Protein AF-A0A7X7H7V4-F1 (afdb_monomer)

Radius of gyration: 14.95 Å; Cα contacts (8 Å, |Δi|>4): 555; chains: 1; bounding box: 41×31×41 Å

Mean predicted aligned error: 2.79 Å

Structure (mmCIF, N/CA/C/O backbone):
data_AF-A0A7X7H7V4-F1
#
_entry.id   AF-A0A7X7H7V4-F1
#
loop_
_atom_site.group_PDB
_atom_site.id
_atom_site.type_symbol
_atom_site.label_atom_id
_atom_site.label_alt_id
_atom_site.label_comp_id
_atom_site.label_asym_id
_atom_site.label_entity_id
_atom_site.label_seq_id
_atom_site.pdbx_PDB_ins_code
_atom_site.Cartn_x
_atom_site.Cartn_y
_atom_site.Cartn_z
_atom_site.occupancy
_atom_site.B_iso_or_equiv
_atom_site.auth_seq_id
_atom_site.auth_comp_id
_atom_site.auth_asym_id
_atom_site.auth_atom_id
_atom_site.pdbx_PDB_model_num
ATOM 1 N N . VAL A 1 1 ? 7.172 -14.378 -7.254 1.00 84.50 1 VAL A N 1
ATOM 2 C CA . VAL A 1 1 ? 6.294 -14.872 -8.349 1.00 84.50 1 VAL A CA 1
ATOM 3 C C . VAL A 1 1 ? 6.638 -14.133 -9.628 1.00 84.50 1 VAL A C 1
ATOM 5 O O . VAL A 1 1 ? 6.872 -12.934 -9.559 1.00 84.50 1 VAL A O 1
ATOM 8 N N . THR A 1 2 ? 6.675 -14.824 -10.768 1.00 90.50 2 THR A N 1
ATOM 9 C CA . THR A 1 2 ? 6.962 -14.207 -12.071 1.00 90.50 2 THR A CA 1
ATOM 10 C C . THR A 1 2 ? 5.988 -14.740 -13.110 1.00 90.50 2 THR A C 1
ATOM 12 O O . THR A 1 2 ? 5.796 -15.951 -13.188 1.00 90.50 2 THR A O 1
ATOM 15 N N . GLY A 1 3 ? 5.394 -13.856 -13.911 1.00 83.69 3 GLY A N 1
ATOM 16 C CA . GLY A 1 3 ? 4.487 -14.243 -14.995 1.00 83.69 3 GLY A CA 1
ATOM 17 C C . GLY A 1 3 ? 3.265 -13.338 -15.115 1.00 83.69 3 GLY A C 1
ATOM 18 O O . GLY A 1 3 ? 3.139 -12.345 -14.397 1.00 83.69 3 GLY A O 1
ATOM 19 N N . SER A 1 4 ? 2.370 -13.689 -16.036 1.00 94.06 4 SER A N 1
ATOM 20 C CA . SER A 1 4 ? 1.103 -12.989 -16.238 1.00 94.06 4 SER A CA 1
ATOM 21 C C . SER A 1 4 ? 0.038 -13.421 -15.228 1.00 94.06 4 SER A C 1
ATOM 23 O O . SER A 1 4 ? 0.148 -14.464 -14.587 1.00 94.06 4 SER A O 1
ATOM 25 N N . ASP A 1 5 ? -0.999 -12.595 -15.118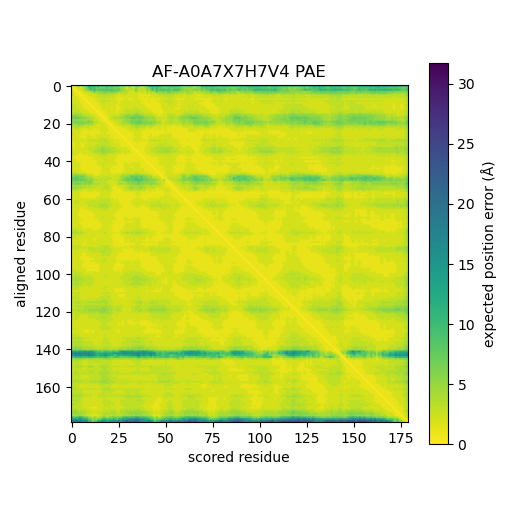 1.00 94.88 5 ASP A N 1
ATOM 26 C CA . ASP A 1 5 ? -2.302 -12.913 -14.523 1.00 94.88 5 ASP A CA 1
ATOM 27 C C . ASP A 1 5 ? -2.247 -13.204 -13.016 1.00 94.88 5 ASP A C 1
ATOM 29 O O . ASP A 1 5 ? -3.102 -13.882 -12.449 1.00 94.88 5 ASP A O 1
ATOM 33 N N . ASN A 1 6 ? -1.241 -12.634 -12.351 1.00 97.81 6 ASN A N 1
ATOM 34 C CA . ASN A 1 6 ? -1.075 -12.713 -10.908 1.00 97.81 6 ASN A CA 1
ATOM 35 C C . ASN A 1 6 ? -1.900 -11.627 -10.218 1.00 97.81 6 ASN A C 1
ATOM 37 O O . ASN A 1 6 ? -1.754 -10.436 -10.505 1.00 97.81 6 ASN A O 1
ATOM 41 N N . SER A 1 7 ? -2.744 -12.032 -9.275 1.00 98.06 7 SER A N 1
ATOM 42 C CA . SER A 1 7 ? -3.629 -11.103 -8.587 1.00 98.06 7 SER A CA 1
ATOM 43 C C . SER A 1 7 ? -3.958 -11.546 -7.164 1.00 98.06 7 SER A C 1
ATOM 45 O O . SER A 1 7 ? -4.166 -12.728 -6.899 1.00 98.06 7 SER A O 1
ATOM 47 N N . VAL A 1 8 ? -4.029 -10.568 -6.260 1.00 98.44 8 VAL A N 1
ATOM 48 C CA . VAL A 1 8 ? -4.616 -10.690 -4.922 1.00 98.44 8 VAL A CA 1
ATOM 49 C C . VAL A 1 8 ? -5.771 -9.701 -4.867 1.00 98.44 8 VAL A C 1
ATOM 51 O O . VAL A 1 8 ? -5.583 -8.522 -4.556 1.00 98.44 8 VAL A O 1
ATOM 54 N N . SER A 1 9 ? -6.964 -10.151 -5.245 1.00 98.31 9 SER A N 1
ATOM 55 C CA . SER A 1 9 ? -8.097 -9.251 -5.444 1.00 98.31 9 SER A CA 1
ATOM 56 C C . SER A 1 9 ? -9.399 -9.752 -4.855 1.00 98.31 9 SER A C 1
ATOM 58 O O . SER A 1 9 ? -9.642 -10.954 -4.800 1.00 98.31 9 SER A O 1
ATOM 60 N N . TYR A 1 10 ? -10.248 -8.795 -4.474 1.00 97.81 10 TYR A N 1
ATOM 61 C CA . TYR A 1 10 ? -11.596 -9.028 -3.950 1.00 97.81 10 TYR A CA 1
ATOM 62 C C . TYR A 1 10 ? -11.632 -9.878 -2.672 1.00 97.81 10 TYR A C 1
ATOM 64 O O . TYR A 1 10 ? -12.632 -10.537 -2.393 1.00 97.81 10 TYR A O 1
ATOM 72 N N . ASN A 1 11 ? -10.559 -9.846 -1.879 1.00 98.06 11 ASN A N 1
ATOM 73 C CA . ASN A 1 11 ? -10.502 -10.541 -0.600 1.00 98.06 11 ASN A CA 1
ATOM 74 C C . ASN A 1 11 ? -11.023 -9.659 0.533 1.00 98.06 11 ASN A C 1
ATOM 76 O O . ASN A 1 11 ? -10.984 -8.426 0.471 1.00 98.06 11 ASN A O 1
ATOM 80 N N . VAL A 1 12 ? -11.445 -10.319 1.605 1.00 97.94 12 VAL A N 1
ATOM 81 C CA . VAL A 1 12 ? -11.709 -9.690 2.894 1.00 97.94 12 VAL A CA 1
ATOM 82 C C . VAL A 1 12 ? -10.767 -10.298 3.922 1.00 97.94 12 VAL A C 1
ATOM 84 O O . VAL A 1 12 ? -10.689 -11.520 4.034 1.00 97.94 12 VAL A O 1
ATOM 87 N N . VAL A 1 13 ? -10.068 -9.449 4.670 1.00 97.25 13 VAL A N 1
ATOM 88 C CA . VAL A 1 13 ? -9.184 -9.858 5.762 1.00 97.25 13 VAL A CA 1
ATOM 89 C C . VAL A 1 13 ? -9.549 -9.077 7.015 1.00 97.25 13 VAL A C 1
ATOM 91 O O . VAL A 1 13 ? -9.605 -7.848 6.988 1.00 97.25 13 VAL A O 1
ATOM 94 N N . GLU A 1 14 ? -9.773 -9.798 8.110 1.00 96.69 14 GLU A N 1
ATOM 95 C CA . GLU A 1 14 ? -10.049 -9.231 9.427 1.00 96.69 14 GLU A CA 1
ATOM 96 C C . GLU A 1 14 ? -9.049 -9.799 10.436 1.00 96.69 14 GLU A C 1
ATOM 98 O O . GLU A 1 14 ? -9.106 -10.974 10.793 1.00 96.69 14 GLU A O 1
ATOM 103 N N . ASN A 1 15 ? -8.108 -8.960 10.867 1.00 95.75 15 ASN A N 1
ATOM 104 C CA . ASN A 1 15 ? -7.161 -9.274 11.927 1.00 95.75 15 ASN A CA 1
ATOM 105 C C . ASN A 1 15 ? -7.696 -8.727 13.253 1.00 95.75 15 ASN A C 1
ATOM 107 O O . ASN A 1 15 ? -7.942 -7.527 13.403 1.00 95.75 15 ASN A O 1
ATOM 111 N N . VAL A 1 16 ? -7.847 -9.608 14.236 1.00 93.00 16 VAL A N 1
ATOM 112 C CA . VAL A 1 16 ? -8.274 -9.259 15.591 1.00 93.00 16 VAL A CA 1
ATOM 113 C C . VAL A 1 16 ? -7.046 -8.925 16.437 1.00 93.00 16 VAL A C 1
ATOM 115 O O . VAL A 1 16 ? -6.127 -9.739 16.573 1.00 93.00 16 VAL A O 1
ATOM 118 N N . PHE A 1 17 ? -7.016 -7.717 17.004 1.00 88.25 17 PHE A N 1
ATOM 119 C CA . PHE A 1 17 ? -5.913 -7.256 17.851 1.00 88.25 17 PHE A CA 1
ATOM 120 C C . PHE A 1 17 ? -5.733 -8.165 19.074 1.00 88.25 17 PHE A C 1
ATOM 122 O O . PHE A 1 17 ? -6.695 -8.476 19.769 1.00 88.25 17 PHE A O 1
ATOM 129 N N . GLY A 1 18 ? -4.491 -8.566 19.353 1.00 88.25 18 GLY A N 1
ATOM 130 C CA . GLY A 1 18 ? -4.158 -9.490 20.445 1.00 88.25 18 GLY A CA 1
ATOM 131 C C . GLY A 1 18 ? -4.313 -10.973 20.090 1.00 88.25 18 GLY A C 1
ATOM 132 O O . GLY A 1 18 ? -3.729 -11.811 20.771 1.00 88.25 18 GLY A O 1
ATOM 133 N N . GLU A 1 19 ? -5.019 -11.294 19.004 1.00 93.12 19 GLU A N 1
ATOM 134 C CA . GLU A 1 19 ? -5.165 -12.663 18.484 1.00 93.12 19 GLU A CA 1
ATOM 135 C C . GLU A 1 19 ? -4.373 -12.881 17.188 1.00 93.12 19 GLU A C 1
ATOM 137 O O . GLU A 1 19 ? -3.929 -13.988 16.894 1.00 93.12 19 GLU A O 1
ATOM 142 N N . SER A 1 20 ? -4.152 -11.810 16.426 1.00 91.38 20 SER A N 1
ATOM 143 C CA . SER A 1 20 ? -3.385 -11.800 15.184 1.00 91.38 20 SER A CA 1
ATOM 144 C C . SER A 1 20 ? -2.531 -10.537 15.110 1.00 91.38 20 SER A C 1
ATOM 146 O O . SER A 1 20 ? -2.966 -9.454 15.498 1.00 91.38 20 SER A O 1
ATOM 148 N N . SER A 1 21 ? -1.292 -10.696 14.648 1.00 89.19 21 SER A N 1
ATOM 149 C CA . SER A 1 21 ? -0.322 -9.608 14.503 1.00 89.19 21 SER A CA 1
ATOM 150 C C . SER A 1 21 ? 0.547 -9.870 13.274 1.00 89.19 21 SER A C 1
ATOM 152 O O . SER A 1 21 ? 1.702 -10.282 13.429 1.00 89.19 21 SER A O 1
ATOM 154 N N . PRO A 1 22 ? -0.001 -9.710 12.055 1.00 94.25 22 PRO A N 1
ATOM 155 C CA . PRO A 1 22 ? 0.803 -9.837 10.849 1.00 94.25 22 PRO A CA 1
ATOM 156 C C . PRO A 1 22 ? 1.919 -8.787 10.842 1.00 94.25 22 PRO A C 1
ATOM 158 O O . PRO A 1 22 ? 1.777 -7.715 11.438 1.00 94.25 22 PRO A O 1
ATOM 161 N N . GLU A 1 23 ? 3.018 -9.108 10.156 1.00 96.06 23 GLU A N 1
ATOM 162 C CA . GLU A 1 23 ? 3.988 -8.089 9.756 1.00 96.06 23 GLU A CA 1
ATOM 163 C C . GLU A 1 23 ? 3.305 -7.194 8.720 1.00 96.06 23 GLU A C 1
ATOM 165 O O . GLU A 1 23 ? 2.819 -6.123 9.057 1.00 96.06 23 GLU A O 1
ATOM 170 N N . ASP A 1 24 ? 3.100 -7.708 7.511 1.00 97.88 24 ASP A N 1
ATOM 171 C CA . ASP A 1 24 ? 2.247 -7.079 6.509 1.00 97.88 24 ASP A CA 1
ATOM 172 C C . ASP A 1 24 ? 1.035 -7.962 6.221 1.00 97.88 24 ASP A C 1
ATOM 174 O O . ASP A 1 24 ? 1.154 -9.189 6.175 1.00 97.88 24 ASP A O 1
ATOM 178 N N . ILE A 1 25 ? -0.134 -7.362 5.991 1.00 98.19 25 ILE A N 1
ATOM 179 C CA . ILE A 1 25 ? -1.339 -8.130 5.635 1.00 98.19 25 ILE A CA 1
ATOM 180 C C . ILE A 1 25 ? -1.194 -8.724 4.225 1.00 98.19 25 ILE A C 1
ATOM 182 O O . ILE A 1 25 ? -1.520 -9.888 3.998 1.00 98.19 25 ILE A O 1
ATOM 186 N N . ILE A 1 26 ? -0.691 -7.931 3.275 1.00 98.62 26 ILE A N 1
ATOM 187 C CA . ILE A 1 26 ? -0.329 -8.368 1.923 1.00 98.62 26 ILE A CA 1
ATOM 188 C C . ILE A 1 26 ? 1.070 -7.841 1.612 1.00 98.62 26 ILE A C 1
ATOM 190 O O . ILE A 1 26 ? 1.279 -6.633 1.543 1.00 98.62 26 ILE A O 1
ATOM 194 N N . ASN A 1 27 ? 2.011 -8.742 1.347 1.00 98.31 27 ASN A N 1
ATOM 195 C CA . ASN A 1 27 ? 3.371 -8.395 0.946 1.00 98.31 27 ASN A CA 1
ATOM 196 C C . ASN A 1 27 ? 3.703 -9.042 -0.401 1.00 98.31 27 ASN A C 1
ATOM 198 O O . ASN A 1 27 ? 3.493 -10.241 -0.606 1.00 98.31 27 ASN A O 1
ATOM 202 N N . ILE A 1 28 ? 4.210 -8.233 -1.329 1.00 98.50 28 ILE A N 1
ATOM 203 C CA . ILE A 1 28 ? 4.612 -8.664 -2.664 1.00 98.50 28 ILE A CA 1
ATOM 204 C C . ILE A 1 28 ? 6.139 -8.719 -2.741 1.00 98.50 28 ILE A C 1
ATOM 206 O O . ILE A 1 28 ? 6.796 -7.883 -3.365 1.00 98.50 28 ILE A O 1
ATOM 210 N N . TYR A 1 29 ? 6.683 -9.752 -2.103 1.00 97.75 29 TYR A N 1
ATOM 211 C CA . TYR A 1 29 ? 8.113 -10.023 -2.013 1.00 97.75 29 TYR A CA 1
ATOM 212 C C . TYR A 1 29 ? 8.692 -10.497 -3.351 1.00 97.75 29 TYR A C 1
ATOM 214 O O . TYR A 1 29 ? 8.199 -11.472 -3.934 1.00 97.75 29 TYR A O 1
ATOM 222 N N . GLN A 1 30 ? 9.735 -9.817 -3.841 1.00 96.94 30 GLN A N 1
ATOM 223 C CA . GLN A 1 30 ? 10.552 -10.200 -5.007 1.00 96.94 30 GLN A CA 1
ATOM 224 C C . GLN A 1 30 ? 9.753 -10.776 -6.184 1.00 96.94 30 GLN A C 1
ATOM 226 O O . GLN A 1 30 ? 10.042 -11.853 -6.719 1.00 96.94 30 GLN A O 1
ATOM 231 N N . SER A 1 31 ? 8.672 -10.088 -6.549 1.00 98.31 31 SER A N 1
ATOM 232 C CA . SER A 1 31 ? 7.739 -10.567 -7.565 1.00 98.31 31 SER A CA 1
ATOM 233 C C . SER A 1 31 ? 7.650 -9.616 -8.752 1.00 98.31 31 SER A C 1
ATOM 235 O O . SER A 1 31 ? 7.720 -8.394 -8.612 1.00 98.31 31 SER A O 1
ATOM 237 N N . HIS A 1 32 ? 7.510 -10.197 -9.940 1.00 98.19 32 HIS A N 1
ATOM 238 C CA . HIS A 1 32 ? 7.670 -9.511 -11.213 1.00 98.19 32 HIS A CA 1
ATOM 239 C C . HIS A 1 32 ? 6.484 -9.801 -12.130 1.00 98.19 32 HIS A C 1
ATOM 241 O O . HIS A 1 32 ? 6.345 -10.903 -12.670 1.00 98.19 32 HIS A O 1
ATOM 247 N N . GLY A 1 33 ? 5.636 -8.791 -12.309 1.00 98.12 33 GLY A N 1
ATOM 248 C CA . GLY A 1 33 ? 4.685 -8.754 -13.410 1.00 98.12 33 GLY A CA 1
ATOM 249 C C . GLY A 1 33 ? 5.372 -8.330 -14.707 1.00 98.12 33 GLY A C 1
ATOM 250 O O . GLY A 1 33 ? 6.588 -8.126 -14.773 1.00 98.12 33 GLY A O 1
ATOM 251 N N . ILE A 1 34 ? 4.570 -8.132 -15.744 1.00 96.88 34 ILE A N 1
ATOM 252 C CA . ILE A 1 34 ? 5.014 -7.543 -17.011 1.00 96.88 34 ILE A CA 1
ATOM 253 C C . ILE A 1 34 ? 4.123 -6.359 -17.372 1.00 96.88 34 ILE A C 1
ATOM 255 O O . ILE A 1 34 ? 2.998 -6.255 -16.898 1.00 96.88 34 ILE A O 1
ATOM 259 N N . LYS A 1 35 ? 4.582 -5.473 -18.261 1.00 96.44 35 LYS A N 1
ATOM 260 C CA . LYS A 1 35 ? 3.821 -4.273 -18.652 1.00 96.44 35 LYS A CA 1
ATOM 261 C C . LYS A 1 35 ? 2.387 -4.580 -19.106 1.00 96.44 35 LYS A C 1
ATOM 263 O O . LYS A 1 35 ? 1.479 -3.810 -18.817 1.00 96.44 35 LYS A O 1
ATOM 268 N N . GLN A 1 36 ? 2.196 -5.680 -19.832 1.00 97.44 36 GLN A N 1
ATOM 269 C CA . GLN A 1 36 ? 0.894 -6.109 -20.349 1.00 97.44 36 GLN A CA 1
ATOM 270 C C . GLN A 1 36 ? 0.041 -6.849 -19.307 1.00 97.44 36 GLN A C 1
ATOM 272 O O . GLN A 1 36 ? -1.151 -7.023 -19.526 1.00 97.44 36 GLN A O 1
ATOM 277 N N . SER A 1 37 ? 0.642 -7.299 -18.205 1.00 97.88 37 SER A N 1
ATOM 278 C CA . SER A 1 37 ? -0.005 -8.086 -17.154 1.00 97.88 37 SER A CA 1
ATOM 279 C C . SER A 1 37 ? 0.742 -7.857 -15.826 1.00 97.88 37 SER A C 1
ATOM 281 O O . SER A 1 37 ? 1.583 -8.673 -15.429 1.00 97.88 37 SER A O 1
ATOM 283 N N . PRO A 1 38 ? 0.557 -6.678 -15.197 1.00 98.31 38 PRO A N 1
ATOM 284 C CA . PRO A 1 38 ? 1.152 -6.380 -13.899 1.00 98.31 38 PRO A CA 1
ATOM 285 C C . PR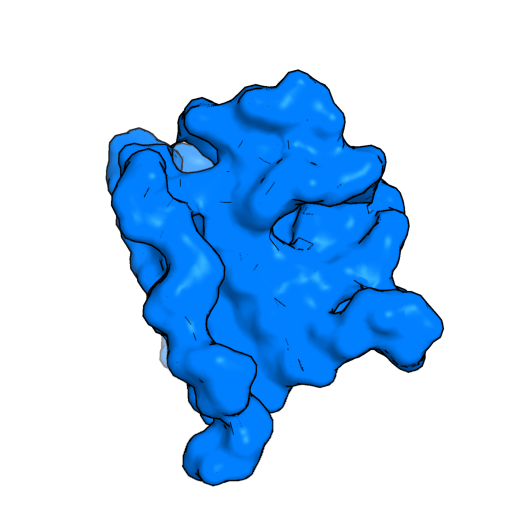O A 1 38 ? 0.549 -7.280 -12.813 1.00 98.31 38 PRO A C 1
ATOM 287 O O . PRO A 1 38 ? -0.554 -7.797 -12.973 1.00 98.31 38 PRO A O 1
ATOM 290 N N . ILE A 1 39 ? 1.243 -7.433 -11.684 1.00 98.81 39 ILE A N 1
ATOM 291 C CA . ILE A 1 39 ? 0.659 -8.062 -10.493 1.00 98.81 39 ILE A CA 1
ATOM 292 C C . ILE A 1 39 ? -0.353 -7.083 -9.896 1.00 98.81 39 ILE A C 1
ATOM 294 O O . ILE A 1 39 ? 0.009 -5.949 -9.575 1.00 98.81 39 ILE A O 1
ATOM 298 N N . VAL A 1 40 ? -1.609 -7.507 -9.748 1.00 98.62 40 VAL A N 1
ATOM 299 C CA . VAL A 1 40 ? -2.704 -6.621 -9.322 1.00 98.62 40 VAL A CA 1
ATOM 300 C C . VAL A 1 40 ? -3.204 -6.969 -7.924 1.00 98.62 40 VAL A C 1
ATOM 302 O O . VAL A 1 40 ? -3.685 -8.072 -7.675 1.00 98.62 40 VAL A O 1
ATOM 305 N N . ILE A 1 41 ? -3.149 -5.992 -7.024 1.00 98.81 41 ILE A N 1
ATOM 306 C CA . ILE A 1 41 ? -3.676 -6.056 -5.665 1.00 98.81 41 ILE A CA 1
ATOM 307 C C . ILE A 1 41 ? -4.873 -5.116 -5.631 1.00 98.81 41 ILE A C 1
ATOM 309 O O . ILE A 1 41 ? -4.712 -3.898 -5.532 1.00 98.81 41 ILE A O 1
ATOM 313 N N . LYS A 1 42 ? -6.081 -5.658 -5.793 1.00 98.81 42 LYS A N 1
ATOM 314 C CA . LYS A 1 42 ? -7.252 -4.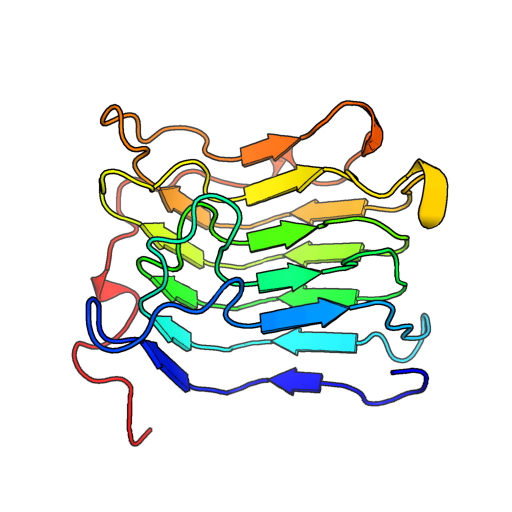821 -6.093 1.00 98.81 42 LYS A CA 1
ATOM 315 C C . LYS A 1 42 ? -8.491 -5.121 -5.276 1.00 98.81 42 LYS A C 1
ATOM 317 O O . LYS A 1 42 ? -8.891 -6.275 -5.160 1.00 98.81 42 LYS A O 1
ATOM 322 N N . SER A 1 43 ? -9.167 -4.057 -4.843 1.00 98.69 43 SER A N 1
ATOM 323 C CA . SER A 1 43 ? -10.503 -4.134 -4.241 1.00 98.69 43 SER A CA 1
ATOM 324 C C . SER A 1 43 ? -10.580 -5.080 -3.043 1.00 98.69 43 SER A C 1
ATOM 326 O O . SER A 1 43 ? -11.610 -5.712 -2.811 1.00 98.69 43 SER A O 1
ATOM 328 N N . ASN A 1 44 ? -9.493 -5.171 -2.277 1.00 98.81 44 ASN A N 1
ATOM 329 C CA . ASN A 1 44 ? -9.483 -5.889 -1.013 1.00 98.81 44 ASN A CA 1
ATOM 330 C C . ASN A 1 44 ? -10.015 -4.991 0.109 1.00 98.81 44 ASN A C 1
ATOM 332 O O . ASN A 1 44 ? -9.811 -3.772 0.101 1.00 98.81 44 ASN A O 1
ATOM 336 N N . TRP A 1 45 ? -10.675 -5.609 1.083 1.00 98.75 45 TRP A N 1
ATOM 337 C CA . TRP A 1 45 ? -11.053 -4.989 2.348 1.00 98.75 45 TRP A CA 1
ATOM 338 C C . TRP A 1 45 ? -10.174 -5.557 3.447 1.00 98.75 45 TRP A C 1
ATOM 340 O O . TRP A 1 45 ? -10.267 -6.744 3.753 1.00 98.75 45 TRP A O 1
ATOM 350 N N . LEU A 1 46 ? -9.318 -4.719 4.023 1.00 98.56 46 LEU A N 1
ATOM 351 C CA . LEU A 1 46 ? -8.400 -5.122 5.081 1.00 98.56 46 LEU A CA 1
ATOM 352 C C . LEU A 1 46 ? -8.751 -4.352 6.350 1.00 98.56 46 LEU A C 1
ATOM 354 O O . LEU A 1 46 ? -8.756 -3.118 6.349 1.00 98.56 46 LEU A O 1
ATOM 358 N N . ARG A 1 47 ? -9.038 -5.073 7.430 1.00 98.06 47 ARG A N 1
ATOM 359 C CA . ARG A 1 47 ? -9.265 -4.489 8.747 1.00 98.06 47 ARG A CA 1
ATOM 360 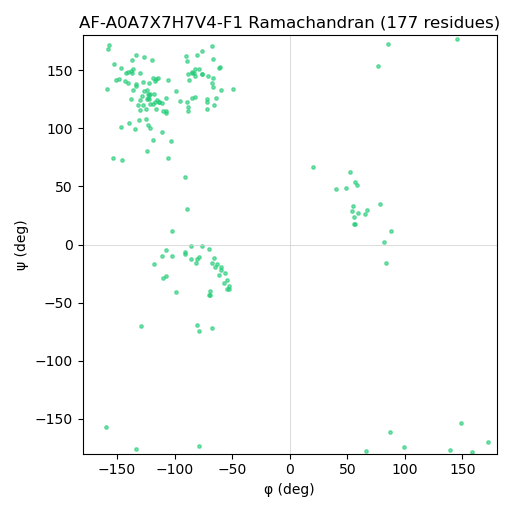C C . ARG A 1 47 ? -8.331 -5.099 9.771 1.00 98.06 47 ARG A C 1
ATOM 362 O O . ARG A 1 47 ? -8.252 -6.318 9.887 1.00 98.06 47 ARG A O 1
ATOM 369 N N . GLY A 1 48 ? -7.721 -4.230 10.565 1.00 95.56 48 GLY A N 1
ATOM 370 C CA . GLY A 1 48 ? -6.858 -4.620 11.664 1.00 95.56 48 GLY A CA 1
ATOM 371 C C . GLY A 1 48 ? -5.482 -5.085 11.195 1.00 95.56 48 GLY A C 1
ATOM 372 O O . GLY A 1 48 ? -5.298 -5.586 10.085 1.00 95.56 48 GLY A O 1
ATOM 373 N N . GLY A 1 49 ? -4.513 -4.936 12.086 1.00 93.00 49 GLY A N 1
ATOM 374 C CA . GLY A 1 49 ? -3.114 -5.285 11.897 1.00 93.00 49 GLY A CA 1
ATOM 375 C C . GLY A 1 49 ? -2.293 -4.785 13.083 1.00 93.00 49 GLY A C 1
ATOM 376 O O . GLY A 1 49 ? -2.844 -4.337 14.095 1.00 93.00 49 GLY A O 1
ATOM 377 N N . GLY A 1 50 ? -0.968 -4.847 12.960 1.00 90.12 50 GLY A N 1
ATOM 378 C CA . GLY A 1 50 ? -0.062 -4.498 14.053 1.00 90.12 50 GLY A CA 1
ATOM 379 C C . GLY A 1 50 ? -0.150 -5.459 15.259 1.00 90.12 50 GLY A C 1
ATOM 380 O O . GLY A 1 50 ? -0.896 -6.435 15.222 1.00 90.12 50 GLY A O 1
ATOM 381 N N . PRO A 1 51 ? 0.602 -5.203 16.347 1.00 92.88 51 PRO A N 1
ATOM 382 C CA . PRO A 1 51 ? 1.376 -3.993 16.626 1.00 92.88 51 PRO A CA 1
ATOM 383 C C . PRO A 1 51 ? 2.823 -4.004 16.102 1.00 92.88 51 PRO A C 1
ATOM 385 O O . PRO A 1 51 ? 3.689 -3.389 16.727 1.00 92.88 51 PRO A O 1
ATOM 388 N N . SER A 1 52 ? 3.116 -4.693 14.993 1.00 92.81 52 SER A N 1
ATOM 389 C CA . SER A 1 52 ? 4.443 -4.619 14.368 1.00 92.81 52 SER A CA 1
ATOM 390 C C . SER A 1 52 ? 4.905 -3.165 14.189 1.00 92.81 52 SER A C 1
ATOM 392 O O . SER A 1 52 ? 4.146 -2.304 13.744 1.00 92.81 52 SER A O 1
ATOM 394 N N . LEU A 1 53 ? 6.162 -2.900 14.557 1.00 89.94 53 LEU A N 1
ATOM 395 C CA . LEU A 1 53 ? 6.791 -1.581 14.442 1.00 89.94 53 LEU A CA 1
ATOM 396 C C . LEU A 1 53 ? 7.292 -1.285 13.027 1.00 89.94 53 LEU A C 1
ATOM 398 O O . LEU A 1 53 ? 7.642 -0.143 12.744 1.00 89.94 53 LEU A O 1
ATOM 402 N N . SER A 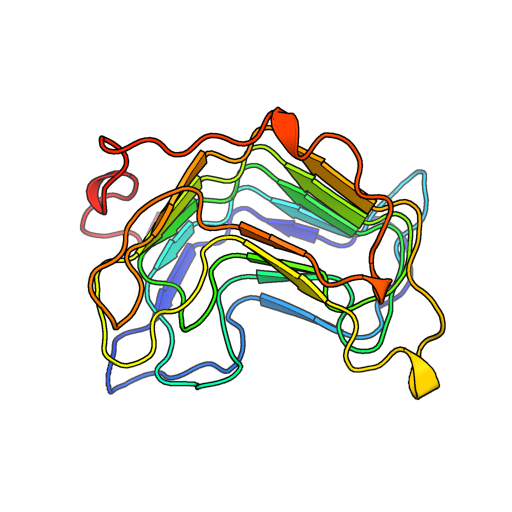1 54 ? 7.342 -2.296 12.165 1.00 92.62 54 SER A N 1
ATOM 403 C CA . SER A 1 54 ? 7.779 -2.195 10.771 1.00 92.62 54 SER A CA 1
ATOM 404 C C . SER A 1 54 ? 6.680 -2.563 9.785 1.00 92.62 54 SER A C 1
ATOM 406 O O . SER A 1 54 ? 6.778 -2.154 8.637 1.00 92.62 54 SER A O 1
ATOM 408 N N . GLY A 1 55 ? 5.626 -3.232 10.251 1.00 95.44 55 GLY A N 1
ATOM 409 C CA . GLY A 1 55 ? 4.564 -3.807 9.442 1.00 95.44 55 GLY A CA 1
ATOM 410 C C . GLY A 1 55 ? 3.352 -2.914 9.152 1.00 95.44 55 GLY A C 1
ATOM 411 O O . GLY A 1 55 ? 3.105 -1.907 9.831 1.00 95.44 55 GLY A O 1
ATOM 412 N N . GLY A 1 56 ? 2.572 -3.286 8.139 1.00 97.00 56 GLY A N 1
ATOM 413 C CA . GLY A 1 56 ? 1.421 -2.512 7.680 1.00 97.00 56 GLY A CA 1
ATOM 414 C C . GLY A 1 56 ? 0.390 -3.298 6.876 1.00 97.00 56 GLY A C 1
ATOM 415 O O . GLY A 1 56 ? 0.257 -4.514 6.982 1.00 97.00 56 GLY A O 1
ATOM 416 N N . GLY A 1 57 ? -0.393 -2.585 6.067 1.00 98.38 57 GLY A N 1
ATOM 417 C CA . GLY A 1 57 ? -1.449 -3.199 5.265 1.00 98.38 57 GLY A CA 1
ATOM 418 C C . GLY A 1 57 ? -0.930 -3.890 4.011 1.00 98.38 57 GLY A C 1
ATOM 419 O O . GLY A 1 57 ? -0.922 -5.114 3.928 1.00 98.38 57 GLY A O 1
ATOM 420 N N . ILE A 1 58 ? -0.547 -3.102 3.006 1.00 98.88 58 ILE A N 1
ATOM 421 C CA . ILE A 1 58 ? -0.083 -3.615 1.708 1.00 98.88 58 ILE A CA 1
ATOM 422 C C . ILE A 1 58 ? 1.324 -3.086 1.425 1.00 98.88 58 ILE A C 1
ATOM 424 O O . ILE A 1 58 ? 1.509 -1.869 1.375 1.00 98.88 58 ILE A O 1
ATOM 428 N N . LEU A 1 59 ? 2.280 -3.979 1.159 1.00 98.81 59 LEU A N 1
ATOM 429 C CA . LEU A 1 59 ? 3.630 -3.634 0.709 1.00 98.81 59 LEU A CA 1
ATOM 430 C C . LEU A 1 59 ? 3.897 -4.169 -0.695 1.00 98.81 59 LEU A C 1
ATOM 432 O O . LEU A 1 59 ? 3.924 -5.380 -0.921 1.00 98.81 59 LEU A O 1
ATOM 436 N N . LEU A 1 60 ? 4.122 -3.259 -1.640 1.00 98.88 60 LEU A N 1
ATOM 437 C CA . LEU A 1 60 ? 4.640 -3.605 -2.961 1.00 98.88 60 LEU A CA 1
ATOM 438 C C . LEU A 1 60 ? 6.167 -3.603 -2.956 1.00 98.88 60 LEU A C 1
ATOM 440 O O . LEU A 1 60 ? 6.784 -2.759 -2.312 1.00 98.88 60 LEU A O 1
ATOM 444 N N . GLY A 1 61 ? 6.771 -4.480 -3.752 1.00 98.19 61 GLY A N 1
ATOM 445 C CA . GLY A 1 61 ? 8.199 -4.421 -4.054 1.00 98.19 61 GLY A CA 1
ATOM 446 C C . GLY A 1 61 ? 9.129 -4.701 -2.873 1.00 98.19 61 GLY A C 1
ATOM 447 O O . GLY A 1 61 ? 10.226 -4.140 -2.831 1.00 98.19 61 GLY A O 1
ATOM 448 N N . ASP A 1 62 ? 8.706 -5.524 -1.912 1.00 97.75 62 ASP A N 1
ATOM 449 C CA . ASP A 1 62 ? 9.577 -5.909 -0.804 1.00 97.75 62 ASP A CA 1
ATOM 450 C C . ASP A 1 62 ? 10.781 -6.713 -1.322 1.00 97.75 62 ASP A C 1
ATOM 452 O O . ASP A 1 62 ? 10.642 -7.685 -2.073 1.00 97.75 62 ASP A O 1
ATOM 456 N N . LEU A 1 63 ? 11.979 -6.250 -0.963 1.00 97.31 63 LEU A N 1
ATOM 457 C CA . LEU A 1 63 ? 13.263 -6.704 -1.506 1.00 97.31 63 LEU A CA 1
ATOM 458 C C . LEU A 1 63 ? 13.345 -6.623 -3.048 1.00 97.31 63 LEU A C 1
ATOM 460 O O . LEU A 1 63 ? 14.081 -7.375 -3.695 1.00 97.31 63 LEU A O 1
ATOM 464 N N . GLY A 1 64 ? 12.609 -5.675 -3.638 1.00 97.50 64 GLY A N 1
ATOM 465 C CA . GLY A 1 64 ? 12.517 -5.430 -5.075 1.00 97.50 64 GLY A CA 1
ATOM 466 C C . GLY A 1 64 ? 11.273 -6.038 -5.728 1.00 97.50 64 GLY A C 1
ATOM 467 O O . GLY A 1 64 ? 10.374 -6.573 -5.088 1.00 97.50 64 GLY A O 1
ATOM 468 N N . GLY A 1 65 ? 11.205 -5.942 -7.052 1.00 98.00 65 GLY A N 1
ATOM 469 C CA . GLY A 1 65 ? 10.057 -6.394 -7.836 1.00 98.00 65 GLY A CA 1
ATOM 470 C C . GLY A 1 65 ? 9.824 -5.501 -9.045 1.00 98.00 65 GLY A C 1
ATOM 471 O O . GLY A 1 65 ? 10.518 -4.497 -9.235 1.00 98.00 65 GLY A O 1
ATOM 472 N N . SER A 1 66 ? 8.845 -5.852 -9.873 1.00 98.44 66 SER A N 1
ATOM 473 C CA . SER A 1 66 ? 8.440 -4.974 -10.969 1.00 98.44 66 SER A CA 1
ATOM 474 C C . SER A 1 66 ? 6.993 -5.148 -11.400 1.00 98.44 66 SER A C 1
ATOM 476 O O . SER A 1 66 ? 6.416 -6.224 -11.232 1.00 98.44 66 SER A O 1
ATOM 478 N N . TYR A 1 67 ? 6.432 -4.090 -11.994 1.00 98.75 67 TYR A N 1
ATOM 479 C CA . TYR A 1 67 ? 5.082 -4.075 -12.569 1.00 98.75 67 TYR A CA 1
ATOM 480 C C . TYR A 1 67 ? 4.030 -4.555 -11.569 1.00 98.75 67 TYR A C 1
ATOM 482 O O . TYR A 1 67 ? 3.381 -5.581 -11.776 1.00 98.75 67 TYR A O 1
ATOM 490 N N . GLN A 1 68 ? 3.881 -3.819 -10.471 1.00 98.81 68 GLN A N 1
ATOM 491 C CA . GLN A 1 68 ? 2.902 -4.118 -9.428 1.00 98.81 68 GLN A CA 1
ATOM 492 C C . GLN A 1 68 ? 1.971 -2.924 -9.237 1.00 98.81 68 GLN A C 1
ATOM 494 O O . GLN A 1 68 ? 2.405 -1.770 -9.241 1.00 98.81 68 GLN A O 1
ATOM 499 N N . ILE A 1 69 ? 0.684 -3.206 -9.068 1.00 98.88 69 ILE A N 1
ATOM 500 C CA . ILE A 1 69 ? -0.352 -2.193 -8.895 1.00 98.88 69 ILE A CA 1
ATOM 501 C C . ILE A 1 69 ? -1.181 -2.563 -7.674 1.00 98.88 69 ILE A C 1
ATOM 503 O O . ILE A 1 69 ? -1.765 -3.643 -7.640 1.00 98.88 69 ILE A O 1
ATOM 507 N N . ALA A 1 70 ? -1.286 -1.649 -6.713 1.00 98.94 70 ALA A N 1
ATOM 508 C CA . ALA A 1 70 ? -2.300 -1.713 -5.673 1.00 98.94 70 ALA A CA 1
ATOM 509 C C . ALA A 1 70 ? -3.358 -0.635 -5.917 1.00 98.94 70 ALA A C 1
ATOM 511 O O . ALA A 1 70 ? -3.064 0.566 -5.853 1.00 98.94 70 ALA A O 1
ATOM 512 N N . GLU A 1 71 ? -4.587 -1.061 -6.209 1.00 98.88 71 GLU A N 1
ATOM 513 C CA . GLU A 1 71 ? -5.671 -0.150 -6.562 1.00 98.88 71 GLU A CA 1
ATOM 514 C C . GLU A 1 71 ? -7.016 -0.460 -5.913 1.00 98.88 71 GLU A C 1
ATOM 516 O O . GLU A 1 71 ? -7.380 -1.612 -5.688 1.00 98.88 71 GLU A O 1
ATOM 521 N N . ASP A 1 72 ? -7.783 0.595 -5.644 1.00 98.88 72 ASP A N 1
ATOM 522 C CA . ASP A 1 72 ? -9.164 0.508 -5.162 1.00 98.88 72 ASP A CA 1
ATOM 523 C C . ASP A 1 72 ? -9.330 -0.325 -3.868 1.00 98.88 72 ASP A C 1
ATOM 525 O O . ASP A 1 72 ? -10.411 -0.857 -3.605 1.00 98.88 72 ASP A O 1
ATOM 529 N N . ASN A 1 73 ? -8.275 -0.477 -3.057 1.00 98.94 73 ASN A N 1
ATOM 530 C CA . ASN A 1 73 ? -8.342 -1.187 -1.779 1.00 98.94 73 ASN A CA 1
ATOM 531 C C . ASN A 1 73 ? -8.882 -0.268 -0.673 1.00 98.94 73 ASN A C 1
ATOM 533 O O . ASN A 1 73 ? -8.685 0.951 -0.703 1.00 98.94 73 ASN A O 1
ATOM 537 N N . ILE A 1 74 ? -9.535 -0.864 0.327 1.00 98.88 74 ILE A N 1
ATOM 538 C CA . ILE A 1 74 ? -9.998 -0.172 1.534 1.00 98.88 74 ILE A CA 1
ATOM 539 C C . ILE A 1 74 ? -9.306 -0.790 2.746 1.00 98.88 74 ILE A C 1
ATOM 541 O O . ILE A 1 74 ? -9.431 -1.990 2.989 1.00 98.88 74 ILE A O 1
ATOM 545 N N . LEU A 1 75 ? -8.570 0.034 3.488 1.00 98.81 75 LEU A N 1
ATOM 546 C CA . LEU A 1 75 ? -7.791 -0.371 4.652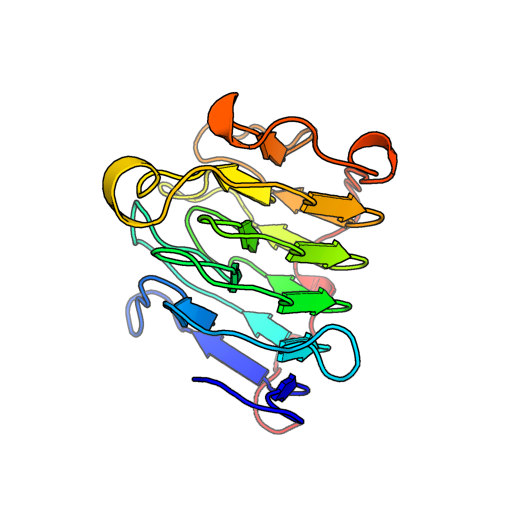 1.00 98.81 75 LEU A CA 1
ATOM 547 C C . LEU A 1 75 ? -8.257 0.404 5.889 1.00 98.81 75 LEU A C 1
ATOM 549 O O . LEU A 1 75 ? -8.327 1.634 5.850 1.00 98.81 75 LEU A O 1
ATOM 553 N N . VAL A 1 76 ? -8.546 -0.308 6.979 1.00 98.56 76 VAL A N 1
ATOM 554 C CA . VAL A 1 76 ? -8.976 0.250 8.272 1.00 98.56 76 VAL A CA 1
ATOM 555 C C . VAL A 1 76 ? -8.087 -0.297 9.385 1.00 98.56 76 VAL A C 1
ATOM 557 O O . VAL A 1 76 ? -8.049 -1.505 9.602 1.00 98.56 76 VAL A O 1
ATOM 560 N N . ASP A 1 77 ? -7.395 0.591 10.101 1.00 97.75 77 ASP A N 1
ATOM 561 C CA . ASP A 1 77 ? -6.441 0.256 11.169 1.00 97.75 77 ASP A CA 1
ATOM 562 C C . ASP A 1 77 ? -5.408 -0.833 10.757 1.00 97.75 77 ASP A C 1
ATOM 564 O O . ASP A 1 77 ? -5.226 -1.813 11.482 1.00 97.75 77 ASP A O 1
ATOM 568 N N . PRO A 1 78 ? -4.739 -0.727 9.587 1.00 97.31 78 PRO A N 1
ATOM 569 C CA . PRO A 1 78 ? -3.968 -1.839 9.022 1.00 97.31 78 PRO A CA 1
ATOM 570 C C . PRO A 1 78 ? -2.583 -2.070 9.655 1.00 97.31 78 PRO A C 1
ATOM 572 O O . PRO A 1 78 ? -1.960 -3.085 9.361 1.00 97.31 78 PRO A O 1
ATOM 575 N N . GLY A 1 79 ? -2.067 -1.165 10.496 1.00 96.56 79 GLY A N 1
ATOM 576 C CA . GLY A 1 79 ? -0.759 -1.347 11.137 1.00 96.56 79 GLY A CA 1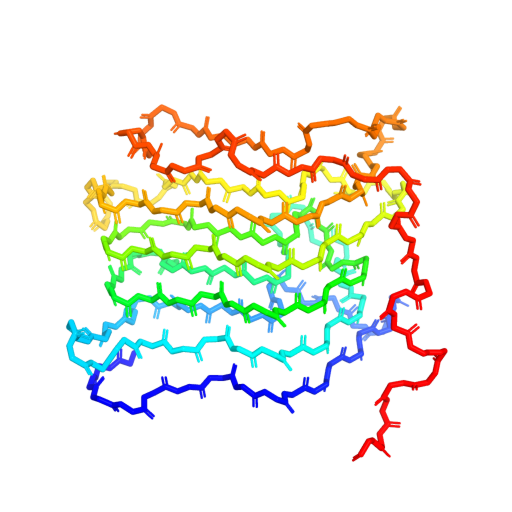
ATOM 577 C C . GLY A 1 79 ? 0.003 -0.052 11.415 1.00 96.56 79 GLY A C 1
ATOM 578 O O . GLY A 1 79 ? -0.584 1.020 11.590 1.00 96.56 79 GLY A O 1
ATOM 579 N N . GLN A 1 80 ? 1.333 -0.147 11.474 1.00 97.00 80 GLN A N 1
ATOM 580 C CA . GLN A 1 80 ? 2.206 1.012 11.668 1.00 97.00 80 GLN A CA 1
ATOM 581 C C . GLN A 1 80 ? 2.191 1.912 10.432 1.00 97.00 80 GLN A C 1
ATOM 583 O O . GLN A 1 80 ? 2.057 3.130 10.569 1.00 97.00 80 GLN A O 1
ATOM 588 N N . TYR A 1 81 ? 2.188 1.326 9.235 1.00 98.06 81 TYR A N 1
ATOM 589 C CA . TYR A 1 81 ? 1.858 2.042 8.007 1.00 98.06 81 TYR A CA 1
ATOM 590 C C . TYR A 1 81 ? 0.633 1.454 7.294 1.00 98.06 81 TYR A C 1
ATOM 592 O O . TYR A 1 81 ? 0.252 0.304 7.511 1.00 98.06 81 TYR A O 1
ATOM 600 N N . GLY A 1 82 ? -0.002 2.256 6.439 1.00 98.38 82 GLY A N 1
ATOM 601 C CA . GLY A 1 82 ? -1.182 1.833 5.689 1.00 98.38 82 GLY A CA 1
ATOM 602 C C . GLY A 1 82 ? -0.859 1.005 4.450 1.00 98.38 82 GLY A C 1
ATOM 603 O O . GLY A 1 82 ? -1.157 -0.184 4.379 1.00 98.38 82 GLY A O 1
ATOM 604 N N . ILE A 1 83 ? -0.263 1.652 3.455 1.00 98.81 83 ILE A N 1
ATOM 605 C CA . ILE A 1 83 ? 0.119 1.057 2.174 1.00 98.81 83 ILE A CA 1
ATOM 606 C C . ILE A 1 83 ? 1.474 1.606 1.732 1.00 98.81 83 ILE A C 1
ATOM 608 O O . ILE A 1 83 ? 1.801 2.753 2.03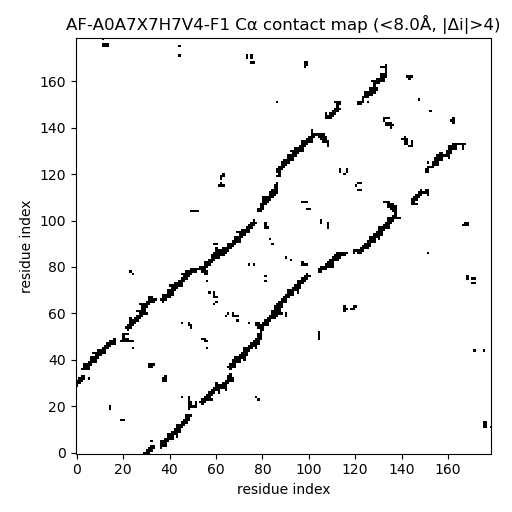3 1.00 98.81 83 ILE A O 1
ATOM 612 N N . GLY A 1 84 ? 2.284 0.825 1.026 1.00 98.50 84 GLY A N 1
ATOM 613 C CA . GLY A 1 84 ? 3.621 1.277 0.671 1.00 98.50 84 GLY A CA 1
ATOM 614 C C . GLY A 1 84 ? 4.260 0.605 -0.529 1.00 98.50 84 GLY A C 1
ATOM 615 O O . GLY A 1 84 ? 3.756 -0.373 -1.082 1.00 98.50 84 GLY A O 1
ATOM 616 N N . ILE A 1 85 ? 5.399 1.174 -0.918 1.00 98.81 85 ILE A N 1
ATOM 617 C CA . ILE A 1 85 ? 6.324 0.618 -1.905 1.00 98.81 85 ILE A CA 1
ATOM 618 C C . ILE A 1 85 ? 7.694 0.525 -1.231 1.00 98.81 85 ILE A C 1
ATOM 620 O O . ILE A 1 85 ? 8.273 1.547 -0.860 1.00 98.81 85 ILE A O 1
ATOM 624 N N . GLY A 1 86 ? 8.182 -0.706 -1.088 1.00 98.31 86 GLY A N 1
ATOM 625 C CA . GLY A 1 86 ? 9.445 -1.077 -0.454 1.00 98.31 86 GLY A CA 1
ATOM 626 C C . GLY A 1 86 ? 10.642 -1.152 -1.407 1.00 98.31 86 GLY A C 1
ATOM 627 O O . GLY A 1 86 ? 11.767 -1.343 -0.956 1.00 98.31 86 GLY A O 1
ATOM 628 N N . GLY A 1 87 ? 10.430 -1.019 -2.719 1.00 98.19 87 GLY A N 1
ATOM 629 C CA . GLY A 1 87 ? 11.496 -1.119 -3.715 1.00 98.19 87 GLY A CA 1
ATOM 630 C C . GLY A 1 87 ? 11.007 -1.467 -5.121 1.00 98.19 87 GLY A C 1
ATOM 631 O O . GLY A 1 87 ? 9.811 -1.627 -5.360 1.00 98.19 87 GLY A O 1
ATOM 632 N N . GLY A 1 88 ? 11.944 -1.603 -6.063 1.00 98.31 88 GLY A N 1
ATOM 633 C CA . GLY A 1 88 ? 11.677 -2.082 -7.423 1.00 98.31 88 GLY A CA 1
ATOM 634 C C . GLY A 1 88 ? 11.261 -1.000 -8.427 1.00 98.31 88 GLY A C 1
ATOM 635 O O . GLY A 1 88 ? 11.514 0.188 -8.236 1.00 98.31 88 GLY A O 1
ATOM 636 N N . ASN A 1 89 ? 10.652 -1.411 -9.544 1.00 98.56 89 ASN A N 1
ATOM 637 C CA . ASN A 1 89 ? 10.289 -0.496 -10.631 1.00 98.56 89 ASN A CA 1
ATOM 638 C C . ASN A 1 89 ? 8.899 -0.728 -11.230 1.00 98.56 89 ASN A C 1
ATOM 640 O O . ASN A 1 89 ? 8.332 -1.812 -11.133 1.00 98.56 89 ASN A O 1
ATOM 644 N N . ASN A 1 90 ? 8.351 0.305 -11.877 1.00 98.75 90 ASN A N 1
ATOM 645 C CA . ASN A 1 90 ? 7.007 0.271 -12.466 1.00 98.75 90 ASN A CA 1
ATOM 646 C C . ASN A 1 90 ? 5.940 -0.083 -11.418 1.00 98.75 90 ASN A C 1
ATOM 648 O O . ASN A 1 90 ? 5.167 -1.027 -11.584 1.00 98.75 90 ASN A O 1
ATOM 652 N N . MET A 1 91 ? 5.932 0.682 -10.328 1.00 98.81 91 MET A N 1
ATOM 653 C CA . MET A 1 91 ? 5.044 0.472 -9.188 1.00 98.81 91 MET A CA 1
ATOM 654 C C . MET A 1 91 ? 3.939 1.522 -9.171 1.00 98.81 91 MET A C 1
ATOM 656 O O . MET A 1 91 ? 4.175 2.693 -9.484 1.00 98.81 91 MET A O 1
ATOM 660 N N . THR A 1 92 ? 2.726 1.122 -8.800 1.00 98.94 92 THR A N 1
ATOM 661 C CA . THR A 1 92 ? 1.589 2.043 -8.716 1.00 98.94 92 THR A CA 1
ATOM 662 C C . THR A 1 92 ? 0.751 1.802 -7.469 1.00 98.94 92 THR A C 1
ATOM 664 O O . THR A 1 92 ? 0.241 0.704 -7.263 1.00 98.94 92 THR A O 1
ATOM 667 N N . LEU A 1 93 ? 0.548 2.857 -6.681 1.00 98.88 93 LEU A N 1
ATOM 668 C CA . LEU A 1 93 ? -0.497 2.933 -5.661 1.00 98.88 93 LEU A CA 1
ATOM 669 C C . LEU A 1 93 ? -1.550 3.934 -6.123 1.00 98.88 93 LEU A C 1
ATOM 671 O O . LEU A 1 93 ? -1.246 5.126 -6.223 1.00 98.88 93 LEU A O 1
ATOM 675 N N . ARG A 1 94 ? -2.784 3.493 -6.384 1.00 98.88 94 ARG A N 1
ATOM 676 C CA . ARG A 1 94 ? -3.834 4.422 -6.821 1.00 98.88 94 ARG A CA 1
ATOM 677 C C . ARG A 1 94 ? -5.222 4.157 -6.275 1.00 98.88 94 ARG A C 1
ATOM 679 O O . ARG A 1 94 ? -5.613 3.014 -6.094 1.00 98.88 94 ARG A O 1
ATOM 686 N N . ASN A 1 95 ? -5.995 5.222 -6.072 1.00 98.88 95 ASN A N 1
ATOM 687 C CA . ASN A 1 95 ? -7.413 5.154 -5.687 1.00 98.88 95 ASN A CA 1
ATOM 688 C C . ASN A 1 95 ? -7.704 4.356 -4.397 1.00 98.88 95 ASN A C 1
ATOM 690 O O . ASN A 1 95 ? -8.844 3.957 -4.156 1.00 98.88 95 ASN A O 1
ATOM 694 N N . ASN A 1 96 ? -6.702 4.113 -3.549 1.00 98.94 96 ASN A N 1
ATOM 695 C CA . ASN A 1 96 ? -6.905 3.400 -2.292 1.00 98.94 96 ASN A CA 1
ATOM 696 C C . ASN A 1 96 ? -7.499 4.343 -1.237 1.00 98.94 96 ASN A C 1
ATOM 698 O O . ASN A 1 96 ? -7.248 5.554 -1.242 1.00 98.94 96 ASN A O 1
ATOM 702 N N . LYS A 1 97 ? -8.267 3.777 -0.305 1.00 98.88 97 LYS A N 1
ATOM 703 C CA . LYS A 1 97 ? -8.773 4.473 0.883 1.00 98.88 97 LYS A CA 1
ATOM 704 C C . LYS A 1 97 ? -8.132 3.877 2.123 1.00 98.88 97 LYS A C 1
ATOM 706 O O . LYS A 1 97 ? -8.253 2.676 2.351 1.00 98.88 97 LYS A O 1
ATOM 711 N N . VAL A 1 98 ? -7.464 4.709 2.913 1.00 98.69 98 VAL A N 1
ATOM 712 C CA . VAL A 1 98 ? -6.688 4.247 4.068 1.00 98.69 98 VAL A CA 1
ATOM 713 C C . VAL A 1 98 ? -7.055 5.061 5.295 1.00 98.69 98 VAL A C 1
ATOM 715 O O . VAL A 1 98 ? -6.806 6.267 5.353 1.00 98.69 98 VAL A O 1
ATOM 718 N N . TYR A 1 99 ? -7.628 4.387 6.282 1.00 98.62 99 TYR A N 1
ATOM 719 C CA . TYR A 1 99 ? -7.952 4.966 7.573 1.00 98.62 99 TYR A CA 1
ATOM 720 C C . TYR A 1 99 ? -7.171 4.280 8.694 1.00 98.62 99 TYR A C 1
ATOM 722 O O . TYR A 1 99 ? -7.051 3.055 8.696 1.00 98.62 99 TYR A O 1
ATOM 730 N N . ALA A 1 100 ? -6.699 5.054 9.670 1.00 97.88 100 ALA A N 1
ATOM 731 C CA . ALA A 1 100 ? -6.346 4.512 10.977 1.00 97.88 100 ALA A CA 1
ATOM 732 C C . ALA A 1 100 ? -6.585 5.513 12.104 1.00 97.88 100 ALA A C 1
ATOM 734 O O . ALA A 1 100 ? -6.301 6.711 11.980 1.00 97.88 100 ALA A O 1
ATOM 735 N N . LYS A 1 101 ? -7.039 4.994 13.242 1.00 97.06 101 LYS A N 1
ATOM 736 C CA . LYS A 1 101 ? -7.062 5.731 14.507 1.00 97.06 101 LYS A CA 1
ATOM 737 C C . LYS A 1 101 ? -5.666 5.818 15.136 1.00 97.06 101 LYS A C 1
ATOM 739 O O . LYS A 1 101 ? -4.744 5.077 14.791 1.00 97.06 101 LYS A O 1
ATOM 744 N N . GLN A 1 102 ? -5.541 6.692 16.134 1.00 97.12 102 GLN A N 1
ATOM 745 C CA . GLN A 1 102 ? -4.337 6.774 16.956 1.00 97.12 102 GLN A CA 1
ATOM 746 C C . GLN A 1 102 ? -4.161 5.486 17.765 1.00 97.12 102 GLN A C 1
ATOM 748 O O . GLN A 1 102 ? -4.994 5.144 18.605 1.00 97.12 102 GLN A O 1
ATOM 753 N N . GLN A 1 103 ? -3.043 4.803 17.547 1.00 95.38 103 GLN A N 1
ATOM 754 C CA . GLN A 1 103 ? -2.574 3.692 18.372 1.00 95.38 103 GLN A CA 1
ATOM 755 C C . GLN A 1 103 ? -1.088 3.897 18.663 1.00 95.38 103 GLN A C 1
ATOM 757 O O . GLN A 1 103 ? -0.416 4.671 17.983 1.00 95.38 103 GLN A O 1
ATOM 762 N N . TYR A 1 104 ? -0.549 3.197 19.662 1.00 95.94 104 TYR A N 1
ATOM 763 C CA . TYR A 1 104 ? 0.844 3.387 20.091 1.00 95.94 104 TYR A CA 1
ATOM 764 C C . TYR A 1 104 ? 1.887 3.033 19.013 1.00 95.94 104 TYR A C 1
ATOM 766 O O . TYR A 1 104 ? 3.043 3.438 19.128 1.00 95.94 104 TYR A O 1
ATOM 774 N N . PHE A 1 105 ? 1.481 2.298 17.973 1.00 95.12 105 PHE A N 1
ATOM 775 C CA . PHE A 1 105 ? 2.320 1.891 16.846 1.00 95.12 105 PHE A CA 1
ATOM 776 C C . PHE A 1 105 ? 1.958 2.575 15.518 1.00 95.12 105 PHE A C 1
ATOM 778 O O . PHE A 1 105 ? 2.715 2.443 14.566 1.00 95.12 105 PHE A O 1
ATOM 785 N N . THR A 1 106 ? 0.841 3.305 15.421 1.00 96.31 106 THR A N 1
ATOM 786 C CA . THR A 1 106 ? 0.408 3.947 14.167 1.00 96.31 106 THR A CA 1
ATOM 787 C C . THR A 1 106 ? 1.380 5.061 13.760 1.00 96.31 106 THR A C 1
ATOM 789 O O . THR A 1 106 ? 1.753 5.887 14.595 1.00 96.31 106 THR A O 1
ATOM 792 N N . ASN A 1 107 ? 1.767 5.135 12.484 1.00 97.00 107 ASN A N 1
ATOM 793 C CA . ASN A 1 107 ? 2.748 6.105 11.988 1.00 97.00 107 ASN A CA 1
ATOM 794 C C . ASN A 1 107 ? 2.262 6.878 10.748 1.00 97.00 107 ASN A C 1
ATOM 796 O O . ASN A 1 107 ? 1.971 8.067 10.858 1.00 97.00 107 ASN A O 1
ATOM 800 N N . VAL A 1 108 ? 2.139 6.230 9.582 1.00 97.69 108 VAL A N 1
ATOM 801 C CA . VAL A 1 108 ? 1.903 6.933 8.304 1.00 97.69 108 VAL A CA 1
ATOM 802 C C . VAL A 1 108 ? 0.961 6.168 7.370 1.00 97.69 108 VAL A C 1
ATOM 804 O O . VAL A 1 108 ? 1.042 4.950 7.262 1.00 97.69 108 VAL A O 1
ATOM 807 N N . ALA A 1 109 ? 0.067 6.850 6.652 1.00 98.25 109 ALA A N 1
ATOM 808 C CA . ALA A 1 109 ? -0.873 6.173 5.753 1.00 98.25 109 ALA A CA 1
ATOM 809 C C . ALA A 1 109 ? -0.183 5.576 4.521 1.00 98.25 109 ALA A C 1
ATOM 811 O O . ALA A 1 109 ? -0.495 4.454 4.132 1.00 98.25 109 ALA A O 1
ATOM 812 N N . ILE A 1 110 ? 0.732 6.328 3.902 1.00 98.62 110 ILE A N 1
ATOM 813 C CA . ILE A 1 110 ? 1.487 5.887 2.724 1.00 98.62 110 ILE A CA 1
ATOM 814 C C . ILE A 1 110 ? 2.986 5.997 2.999 1.00 98.62 110 ILE A C 1
ATOM 816 O O . ILE A 1 110 ? 3.467 7.077 3.339 1.00 98.62 110 ILE A O 1
ATOM 820 N N . SER A 1 111 ? 3.725 4.903 2.822 1.00 97.94 111 SER A N 1
ATOM 821 C CA . SER A 1 111 ? 5.181 4.865 3.013 1.00 97.94 111 SER A CA 1
ATOM 822 C C . SER A 1 111 ? 5.894 4.425 1.739 1.00 97.94 111 SER A C 1
ATOM 824 O O . SER A 1 111 ? 5.647 3.331 1.234 1.00 97.94 111 SER A O 1
ATOM 826 N N . ILE A 1 112 ? 6.777 5.271 1.209 1.00 98.56 112 ILE A N 1
ATOM 827 C CA . ILE A 1 112 ? 7.538 5.000 -0.013 1.00 98.56 112 ILE A CA 1
ATOM 828 C C . ILE A 1 112 ? 9.027 5.067 0.328 1.00 98.56 112 ILE A C 1
ATOM 830 O O . ILE A 1 112 ? 9.592 6.154 0.450 1.00 98.56 112 ILE A O 1
ATOM 834 N N . CYS A 1 113 ? 9.668 3.912 0.508 1.00 98.25 113 CYS A N 1
ATOM 835 C CA . CYS A 1 113 ? 11.077 3.835 0.893 1.00 98.25 113 CYS A CA 1
ATOM 836 C C . CYS A 1 113 ? 11.689 2.487 0.523 1.00 98.25 113 CYS A C 1
ATOM 838 O O . CYS A 1 113 ? 11.107 1.452 0.838 1.00 98.25 113 CYS A O 1
ATOM 840 N N . ASN A 1 114 ? 12.882 2.492 -0.078 1.00 98.25 114 ASN A N 1
ATOM 841 C CA . ASN A 1 114 ? 13.618 1.263 -0.356 1.00 98.25 114 ASN A CA 1
ATOM 842 C C . ASN A 1 114 ? 14.761 1.045 0.635 1.00 98.25 114 ASN A C 1
ATOM 844 O O . ASN A 1 114 ? 15.905 1.418 0.384 1.00 98.25 114 ASN A O 1
ATOM 848 N N . TRP A 1 115 ? 14.461 0.372 1.747 1.00 97.31 115 TRP A N 1
ATOM 849 C CA . TRP A 1 115 ? 15.472 -0.054 2.725 1.00 97.31 115 TRP A CA 1
ATOM 850 C C . TRP A 1 115 ? 16.422 -1.133 2.188 1.00 97.31 115 TRP A C 1
ATOM 852 O O . TRP A 1 115 ? 17.481 -1.376 2.769 1.00 97.31 115 TRP A O 1
ATOM 862 N N . SER A 1 116 ? 16.050 -1.777 1.080 1.00 97.00 116 SER A N 1
ATOM 863 C CA . SER A 1 116 ? 16.769 -2.891 0.464 1.00 97.00 116 SER A CA 1
ATOM 864 C C . SER A 1 116 ? 17.589 -2.493 -0.764 1.00 97.00 116 SER A C 1
ATOM 866 O O . SER A 1 116 ? 18.050 -3.372 -1.482 1.00 97.00 116 SER A O 1
ATOM 868 N N . GLU A 1 117 ? 17.789 -1.198 -1.033 1.00 97.81 117 GLU A N 1
ATOM 869 C CA . GLU A 1 117 ? 18.401 -0.717 -2.283 1.00 97.81 117 GLU A CA 1
ATOM 870 C C . GLU A 1 117 ? 19.770 -1.347 -2.566 1.00 97.81 117 GLU A C 1
ATOM 872 O O . GLU A 1 117 ? 20.077 -1.698 -3.704 1.00 97.81 117 GLU A O 1
ATOM 877 N N . LYS A 1 118 ? 20.590 -1.561 -1.531 1.00 97.56 118 LYS A N 1
ATOM 878 C CA . LYS A 1 118 ? 21.904 -2.207 -1.688 1.00 97.56 118 LYS A CA 1
ATOM 879 C C . LYS A 1 118 ? 21.795 -3.638 -2.224 1.00 97.56 118 LYS A C 1
ATOM 881 O O . LYS A 1 118 ? 22.746 -4.133 -2.820 1.00 97.56 118 LYS A O 1
ATOM 886 N N . GLN A 1 119 ? 20.670 -4.303 -1.976 1.00 97.38 119 GLN A N 1
ATOM 887 C CA . GLN A 1 119 ? 20.385 -5.679 -2.362 1.00 97.38 119 GLN A CA 1
ATOM 888 C C . GLN A 1 119 ? 19.543 -5.761 -3.642 1.00 97.38 119 GLN A C 1
ATOM 890 O O . GLN A 1 119 ? 19.801 -6.621 -4.480 1.00 97.38 119 GLN A O 1
ATOM 895 N N . SER A 1 120 ? 18.540 -4.893 -3.789 1.00 96.06 120 SER A N 1
ATOM 896 C CA . SER A 1 120 ? 17.531 -4.942 -4.856 1.00 96.06 120 SER A CA 1
ATOM 897 C C . SER A 1 120 ? 17.763 -3.932 -5.984 1.00 96.06 120 SER A C 1
ATOM 899 O O . SER A 1 120 ? 17.135 -4.036 -7.039 1.00 96.06 120 SER A O 1
ATOM 901 N N . GLY A 1 121 ? 18.698 -2.997 -5.799 1.00 97.44 121 GLY A N 1
ATOM 902 C CA . GLY A 1 121 ? 18.975 -1.901 -6.721 1.00 97.44 121 GLY A CA 1
ATOM 903 C C . GLY A 1 121 ? 18.078 -0.674 -6.499 1.00 97.44 121 GLY A C 1
ATOM 904 O O . GLY A 1 121 ? 17.142 -0.716 -5.694 1.00 97.44 121 GLY A O 1
ATOM 905 N N . PRO A 1 122 ? 18.368 0.436 -7.206 1.00 97.94 122 PRO A N 1
ATOM 906 C CA . PRO A 1 122 ? 17.601 1.671 -7.094 1.00 97.94 122 PRO A CA 1
ATOM 907 C C . PRO A 1 122 ? 16.183 1.495 -7.635 1.00 97.94 122 PRO A C 1
ATOM 909 O O . PRO A 1 122 ? 15.956 0.828 -8.650 1.00 97.94 122 PRO A O 1
ATOM 912 N N . SER A 1 123 ? 15.233 2.144 -6.971 1.00 98.62 123 SER A N 1
ATOM 913 C CA . SER A 1 123 ? 13.838 2.148 -7.398 1.00 98.62 123 SER A CA 1
ATOM 914 C C . SER A 1 123 ? 13.583 3.236 -8.439 1.00 98.62 123 SER A C 1
ATOM 916 O O . SER A 1 123 ? 14.201 4.296 -8.401 1.00 98.62 123 SER A O 1
ATOM 918 N N . HIS A 1 124 ? 12.656 3.008 -9.371 1.00 98.62 124 HIS A N 1
ATOM 919 C CA . HIS A 1 124 ? 12.272 4.030 -10.351 1.00 98.62 124 HIS A CA 1
ATOM 920 C C . HIS A 1 124 ? 10.885 3.782 -10.953 1.00 98.62 124 HIS A C 1
ATOM 922 O O . HIS A 1 124 ? 10.308 2.702 -10.837 1.00 98.62 124 HIS A O 1
ATOM 928 N N . SER A 1 125 ? 10.348 4.778 -11.667 1.00 98.62 125 SER A N 1
ATOM 929 C CA . SER A 1 125 ? 9.033 4.680 -12.323 1.00 98.62 125 SER A CA 1
ATOM 930 C C . SER A 1 125 ? 7.913 4.367 -11.321 1.00 98.62 125 SER A C 1
ATOM 932 O O . SER A 1 125 ? 7.147 3.417 -11.496 1.00 98.62 125 SER A O 1
ATOM 934 N N . ILE A 1 126 ? 7.856 5.165 -10.255 1.00 98.81 126 ILE A N 1
ATOM 935 C CA . ILE A 1 126 ? 6.885 5.045 -9.170 1.00 98.81 126 ILE A CA 1
ATOM 936 C C . ILE A 1 126 ? 5.753 6.050 -9.376 1.00 98.81 126 ILE A C 1
ATOM 938 O O . ILE A 1 126 ? 5.990 7.234 -9.623 1.00 98.81 126 ILE A O 1
ATOM 942 N N . THR A 1 127 ? 4.516 5.573 -9.258 1.00 98.88 127 THR A N 1
ATOM 943 C CA . THR A 1 127 ? 3.302 6.397 -9.291 1.00 98.88 127 THR A CA 1
ATOM 944 C C . THR A 1 127 ? 2.512 6.204 -8.003 1.00 98.88 127 THR A C 1
ATOM 946 O O . THR A 1 127 ? 2.227 5.075 -7.606 1.00 98.88 127 THR A O 1
ATOM 949 N N . VAL A 1 128 ? 2.148 7.301 -7.347 1.00 98.81 128 VAL A N 1
ATOM 950 C CA . VAL A 1 128 ? 1.315 7.294 -6.140 1.00 98.81 128 VAL A CA 1
ATOM 951 C C . VAL A 1 128 ? 0.261 8.372 -6.316 1.00 98.81 128 VAL A C 1
ATOM 953 O O . VAL A 1 128 ? 0.556 9.542 -6.112 1.00 98.81 128 VAL A O 1
ATOM 956 N N . GLU A 1 129 ? -0.957 8.009 -6.704 1.00 98.81 129 GLU A N 1
ATOM 957 C CA . GLU A 1 129 ? -1.958 8.984 -7.157 1.00 98.81 129 GLU A CA 1
ATOM 958 C C . GLU A 1 129 ? -3.367 8.711 -6.622 1.00 98.81 129 GLU A C 1
ATOM 960 O O . GLU A 1 129 ? -3.770 7.571 -6.416 1.00 98.81 129 GLU A O 1
ATOM 965 N N . ASN A 1 130 ? -4.157 9.766 -6.431 1.00 98.81 130 ASN A N 1
ATOM 966 C CA . ASN A 1 130 ? -5.591 9.708 -6.136 1.00 98.81 130 ASN A CA 1
ATOM 967 C C . ASN A 1 130 ? -5.984 8.879 -4.895 1.00 98.81 130 ASN A C 1
ATOM 969 O O . ASN A 1 130 ? -7.149 8.510 -4.730 1.00 98.81 130 ASN A O 1
ATOM 973 N N . ASN A 1 131 ? -5.047 8.585 -3.991 1.00 98.81 131 ASN A N 1
ATOM 974 C CA . ASN A 1 131 ? -5.355 7.910 -2.737 1.00 98.81 131 ASN A CA 1
ATOM 975 C C . ASN A 1 131 ? -6.003 8.901 -1.758 1.00 98.81 131 ASN A C 1
ATOM 977 O O . ASN A 1 131 ? -5.695 10.096 -1.737 1.00 98.81 131 ASN A O 1
ATOM 981 N N . THR A 1 132 ? -6.921 8.396 -0.938 1.00 98.56 132 THR A N 1
ATOM 982 C CA . THR A 1 132 ? -7.615 9.166 0.100 1.00 98.56 132 THR A CA 1
ATOM 983 C C . THR A 1 132 ? -7.247 8.617 1.465 1.00 98.56 132 THR A C 1
ATOM 985 O O . THR A 1 132 ? -7.443 7.428 1.714 1.00 98.56 132 THR A O 1
ATOM 988 N N . VAL A 1 133 ? -6.735 9.467 2.353 1.00 98.25 133 VAL A N 1
ATOM 989 C CA . VAL A 1 133 ? -6.230 9.021 3.657 1.00 98.25 133 VAL A CA 1
ATOM 990 C C . VAL A 1 133 ? -6.790 9.837 4.818 1.00 98.25 133 VAL A C 1
ATOM 992 O O . VAL A 1 133 ? -7.004 11.042 4.695 1.00 98.25 133 VAL A O 1
ATOM 995 N N . ASN A 1 134 ? -6.963 9.184 5.962 1.00 98.12 134 ASN A N 1
ATOM 996 C CA . ASN A 1 134 ? -7.122 9.811 7.273 1.00 98.12 134 ASN A CA 1
ATOM 997 C C . ASN A 1 134 ? -6.477 8.898 8.314 1.00 98.12 134 ASN A C 1
ATOM 999 O O . ASN A 1 134 ? -7.019 7.852 8.651 1.00 98.12 134 ASN A O 1
ATOM 1003 N N . TYR A 1 135 ? -5.273 9.246 8.746 1.00 97.69 135 TYR A N 1
ATOM 1004 C CA . TYR A 1 135 ? -4.398 8.319 9.453 1.00 97.69 135 TYR A CA 1
ATOM 1005 C C . TYR A 1 135 ? -3.705 9.064 10.580 1.00 97.69 135 TYR A C 1
ATOM 1007 O O . TYR A 1 135 ? -2.801 9.869 10.336 1.00 97.69 135 TYR A O 1
ATOM 1015 N N . THR A 1 136 ? -4.164 8.814 11.801 1.00 97.94 136 THR A N 1
ATOM 1016 C CA . THR A 1 136 ? -3.678 9.512 12.988 1.00 97.94 136 THR A CA 1
ATOM 1017 C C . THR A 1 136 ? -2.478 8.771 13.558 1.00 97.94 136 THR A C 1
ATOM 1019 O O . THR A 1 136 ? -2.613 7.646 14.037 1.00 97.94 136 THR A O 1
ATOM 1022 N N . ASN A 1 137 ? -1.302 9.394 13.531 1.00 96.94 137 ASN A N 1
ATOM 1023 C CA . ASN A 1 137 ? -0.095 8.786 14.082 1.00 96.94 137 ASN A CA 1
ATOM 1024 C C . ASN A 1 137 ? -0.174 8.648 15.618 1.00 96.94 137 ASN A C 1
ATOM 1026 O O . ASN A 1 137 ? -1.057 9.208 16.273 1.00 96.94 137 ASN A O 1
ATOM 1030 N N . ARG A 1 138 ? 0.782 7.934 16.215 1.00 96.62 138 ARG A N 1
ATOM 1031 C CA . ARG A 1 138 ? 0.874 7.702 17.667 1.00 96.62 138 ARG A CA 1
ATOM 1032 C C . ARG A 1 138 ? 0.921 8.976 18.516 1.00 96.62 138 ARG A C 1
ATOM 1034 O O . ARG A 1 138 ? 0.540 8.937 19.682 1.00 96.62 138 ARG A O 1
ATOM 1041 N N . GLU A 1 139 ? 1.369 10.093 17.947 1.00 96.62 139 GLU A N 1
ATOM 1042 C CA . GLU A 1 139 ? 1.435 11.405 18.601 1.00 96.62 139 GLU A CA 1
ATOM 1043 C C . GLU A 1 139 ? 0.113 12.189 18.488 1.00 96.62 139 GLU A C 1
ATOM 1045 O O . GLU A 1 139 ? 0.003 13.285 19.032 1.00 96.62 139 GLU A O 1
ATOM 1050 N N . GLY A 1 140 ? -0.905 11.637 17.819 1.00 95.94 140 GLY A N 1
ATOM 1051 C CA . GLY A 1 140 ? -2.212 12.272 17.632 1.00 95.94 140 GLY A CA 1
ATOM 1052 C C . GLY A 1 140 ? -2.288 13.180 16.402 1.00 95.94 140 GLY A C 1
ATOM 1053 O O . GLY A 1 140 ? -3.243 13.941 16.255 1.00 95.94 140 GLY A O 1
ATOM 1054 N N . ILE A 1 141 ? -1.298 13.123 15.510 1.00 94.12 141 ILE A N 1
ATOM 1055 C CA . ILE A 1 141 ? -1.229 13.957 14.310 1.00 94.12 141 ILE A CA 1
ATOM 1056 C C . ILE A 1 141 ? -1.960 13.251 13.163 1.00 94.12 141 ILE A C 1
ATOM 1058 O O . ILE A 1 141 ? -1.544 12.175 12.736 1.00 94.12 141 ILE A O 1
ATOM 1062 N N . SER A 1 142 ? -3.019 13.876 12.636 1.00 85.88 142 SER A N 1
ATOM 1063 C CA . SER A 1 142 ? -3.749 13.402 11.448 1.00 85.88 142 SER A CA 1
ATOM 1064 C C . SER A 1 142 ? -3.813 14.474 10.360 1.00 85.88 142 SER A C 1
ATOM 1066 O O . SER A 1 142 ? -4.786 15.213 10.221 1.00 85.88 142 SER A O 1
ATOM 1068 N N . VAL A 1 143 ? -2.726 14.607 9.602 1.00 82.69 143 VAL A N 1
ATOM 1069 C CA . VAL A 1 143 ? -2.609 15.491 8.430 1.00 82.69 143 VAL A CA 1
ATOM 1070 C C . VAL A 1 143 ? -1.691 14.836 7.401 1.00 82.69 143 VAL A C 1
ATOM 1072 O O . VAL A 1 143 ? -0.824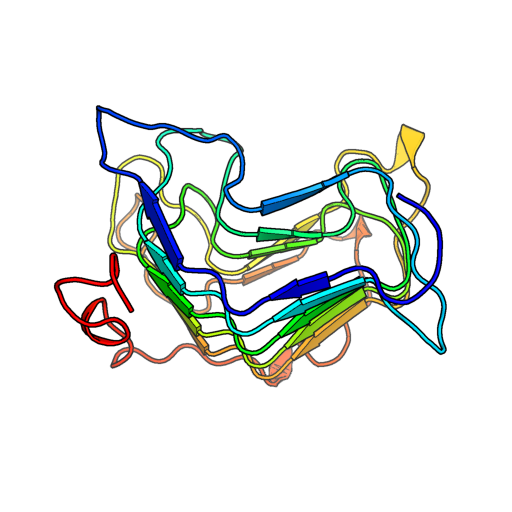 14.070 7.806 1.00 82.69 143 VAL A O 1
ATOM 1075 N N . LYS A 1 144 ? -1.882 15.131 6.096 1.00 79.00 144 LYS A N 1
ATOM 1076 C CA . LYS A 1 144 ? -1.020 14.733 4.947 1.00 79.00 144 LYS A CA 1
ATOM 1077 C C . LYS A 1 144 ? -0.098 13.535 5.245 1.00 79.00 144 LYS A C 1
ATOM 1079 O O . LYS A 1 144 ? 1.117 13.680 5.335 1.00 79.00 144 LYS A O 1
ATOM 1084 N N . SER A 1 145 ? -0.700 12.365 5.449 1.00 89.75 145 SER A N 1
ATOM 1085 C CA . SER A 1 145 ? -0.018 11.217 6.055 1.00 89.75 145 SER A CA 1
ATOM 1086 C C . SER A 1 145 ? 0.641 10.332 4.992 1.00 89.75 145 SER A C 1
ATOM 1088 O O . SER A 1 145 ? 0.318 9.157 4.842 1.00 89.75 145 SER A O 1
ATOM 1090 N N . TRP A 1 146 ? 1.534 10.916 4.197 1.00 95.00 146 TRP A N 1
ATOM 1091 C CA . TRP A 1 146 ? 2.380 10.180 3.260 1.00 95.00 146 TRP A CA 1
ATOM 1092 C C . TRP A 1 146 ? 3.825 10.644 3.369 1.00 95.00 146 TRP A C 1
ATOM 1094 O O . TRP A 1 146 ? 4.103 11.841 3.446 1.00 95.00 146 TRP A O 1
ATOM 1104 N N . TRP A 1 147 ? 4.739 9.683 3.375 1.00 96.62 147 TRP A N 1
ATOM 1105 C CA . TRP A 1 147 ? 6.168 9.913 3.508 1.00 96.62 147 TRP A CA 1
ATOM 1106 C C . TRP A 1 147 ? 6.912 9.235 2.361 1.00 96.62 147 TRP A C 1
ATOM 1108 O O . TRP A 1 147 ? 6.651 8.075 2.034 1.00 96.62 147 TRP A O 1
ATOM 1118 N N . ILE A 1 148 ? 7.822 9.984 1.742 1.00 97.88 148 ILE A N 1
ATOM 1119 C CA . ILE A 1 148 ? 8.661 9.532 0.636 1.00 97.88 148 ILE A CA 1
ATOM 1120 C C . ILE A 1 148 ? 10.107 9.737 1.060 1.00 97.88 148 ILE A C 1
ATOM 1122 O O . ILE A 1 148 ? 10.486 10.837 1.464 1.00 97.88 148 ILE A O 1
ATOM 1126 N N . TYR A 1 149 ? 10.898 8.675 0.979 1.00 98.19 149 TYR A N 1
ATOM 1127 C CA . TYR A 1 149 ? 12.335 8.756 1.180 1.00 98.19 149 TYR A CA 1
ATOM 1128 C C . TYR A 1 149 ? 13.043 9.159 -0.117 1.00 98.19 149 TYR A C 1
ATOM 1130 O O . TYR A 1 149 ? 12.602 8.792 -1.206 1.00 98.19 149 TYR A O 1
ATOM 1138 N N . GLU A 1 150 ? 14.157 9.886 -0.001 1.00 97.94 150 GLU A N 1
ATOM 1139 C CA . GLU A 1 150 ? 14.890 10.463 -1.142 1.00 97.94 150 GLU A CA 1
ATOM 1140 C C . GLU A 1 150 ? 15.280 9.422 -2.202 1.00 97.94 150 GLU A C 1
ATOM 1142 O O . GLU A 1 150 ? 15.292 9.709 -3.395 1.00 97.94 150 GLU A O 1
ATOM 1147 N N . ASN A 1 151 ? 15.515 8.177 -1.783 1.00 98.00 151 ASN A N 1
ATOM 1148 C CA . ASN A 1 151 ? 15.915 7.095 -2.676 1.00 98.00 151 ASN A CA 1
ATOM 1149 C C . ASN A 1 151 ? 14.782 6.501 -3.530 1.00 98.00 151 ASN A C 1
ATOM 1151 O O . ASN A 1 151 ? 15.001 5.591 -4.328 1.00 98.00 151 ASN A O 1
ATOM 1155 N N . MET A 1 152 ? 13.566 7.011 -3.354 1.00 98.44 152 MET A N 1
ATOM 1156 C CA . MET A 1 152 ? 12.401 6.653 -4.154 1.00 98.44 152 MET A CA 1
ATOM 1157 C C . MET A 1 152 ? 11.992 7.762 -5.117 1.00 98.44 152 MET A C 1
ATOM 1159 O O . MET A 1 152 ? 11.058 7.577 -5.900 1.00 98.44 152 MET A O 1
ATOM 1163 N N . GLU A 1 153 ? 12.650 8.920 -5.052 1.00 97.88 153 GLU A N 1
ATOM 1164 C CA . GLU A 1 153 ? 12.350 10.035 -5.934 1.00 97.88 153 GLU A CA 1
ATOM 1165 C C . GLU A 1 153 ? 12.922 9.815 -7.348 1.00 97.88 153 GLU A C 1
ATOM 1167 O O . GLU A 1 153 ? 13.996 9.232 -7.512 1.00 97.88 153 GLU A O 1
ATOM 1172 N N . PRO A 1 154 ? 12.235 10.309 -8.398 1.00 97.75 154 PRO A N 1
ATOM 1173 C CA . PRO A 1 154 ? 10.963 11.036 -8.360 1.00 97.75 154 PRO A CA 1
ATOM 1174 C C . PRO A 1 154 ? 9.729 10.116 -8.269 1.00 97.75 154 PRO A C 1
ATOM 1176 O O . PRO A 1 154 ? 9.663 9.067 -8.912 1.00 97.75 154 PRO A O 1
ATOM 1179 N N . VAL A 1 155 ? 8.699 10.578 -7.549 1.00 98.38 155 VAL A N 1
ATOM 1180 C CA . VAL A 1 155 ? 7.372 9.937 -7.478 1.00 98.38 155 VAL A CA 1
ATOM 1181 C C . VAL A 1 155 ? 6.352 10.764 -8.260 1.00 98.38 155 VAL A C 1
ATOM 1183 O O . VAL A 1 155 ? 6.184 11.955 -8.008 1.00 98.38 155 VAL A O 1
ATOM 1186 N N . THR A 1 156 ? 5.648 10.133 -9.201 1.00 98.75 156 THR A N 1
ATOM 1187 C CA . THR A 1 156 ? 4.621 10.796 -10.025 1.00 98.75 156 THR A CA 1
ATOM 1188 C C . THR A 1 156 ? 3.251 10.767 -9.345 1.00 98.75 156 THR A C 1
ATOM 1190 O O . THR A 1 156 ? 2.880 9.749 -8.758 1.00 98.75 156 THR A O 1
ATOM 1193 N N . GLY A 1 157 ? 2.484 11.856 -9.462 1.00 98.19 157 GLY A N 1
ATOM 1194 C CA . GLY A 1 157 ? 1.075 11.923 -9.062 1.00 98.19 157 GLY A CA 1
ATOM 1195 C C . GLY A 1 157 ? 0.836 12.161 -7.572 1.00 98.19 157 GLY A C 1
ATOM 1196 O O . GLY A 1 157 ? -0.320 12.207 -7.145 1.00 98.19 157 GLY A O 1
ATOM 1197 N N . ILE A 1 158 ? 1.893 12.334 -6.768 1.00 96.31 158 ILE A N 1
ATOM 1198 C CA . ILE A 1 158 ? 1.792 12.459 -5.308 1.00 96.31 158 ILE A CA 1
ATOM 1199 C C . ILE A 1 158 ? 0.869 13.610 -4.880 1.00 96.31 158 ILE A C 1
ATOM 1201 O O . ILE A 1 158 ? 0.145 13.500 -3.890 1.00 96.31 158 ILE A O 1
ATOM 1205 N N . GLU A 1 159 ? 0.839 14.686 -5.661 1.00 96.31 159 GLU A N 1
ATOM 1206 C CA . GLU A 1 159 ? 0.018 15.879 -5.472 1.00 96.31 159 GLU A CA 1
ATOM 1207 C C . GLU A 1 159 ? -1.491 15.628 -5.584 1.00 96.31 159 GLU A C 1
ATOM 1209 O O . GLU A 1 159 ? -2.283 16.430 -5.094 1.00 96.31 159 GLU A O 1
ATOM 1214 N N . THR A 1 160 ? -1.893 14.519 -6.207 1.00 98.31 160 THR A N 1
ATOM 1215 C CA . THR A 1 160 ? -3.305 14.146 -6.377 1.00 98.31 160 THR A CA 1
ATOM 1216 C C . THR A 1 160 ? -3.867 13.387 -5.173 1.00 98.31 160 THR A C 1
ATOM 1218 O O . THR A 1 160 ? -5.083 13.218 -5.055 1.00 98.31 160 THR A O 1
ATOM 1221 N N . ASN A 1 161 ? -3.009 12.934 -4.253 1.00 98.19 161 ASN A N 1
ATOM 1222 C CA . ASN A 1 161 ? -3.458 12.304 -3.016 1.00 98.19 161 ASN A CA 1
ATOM 1223 C C . ASN A 1 161 ? -4.078 13.344 -2.088 1.00 98.19 161 ASN A C 1
ATOM 1225 O O . ASN A 1 161 ? -3.629 14.489 -1.997 1.00 98.19 161 ASN A O 1
ATOM 1229 N N . LYS A 1 162 ? -5.108 12.929 -1.355 1.00 97.44 162 LYS A N 1
ATOM 1230 C CA . LYS A 1 162 ? -5.852 13.818 -0.467 1.00 97.44 162 LYS A CA 1
ATOM 1231 C C . LYS A 1 162 ? -5.946 13.263 0.942 1.00 97.44 162 LYS A C 1
ATOM 1233 O O . LYS A 1 162 ? -6.194 12.079 1.162 1.00 97.44 162 LYS A O 1
ATOM 1238 N N . TYR A 1 163 ? -5.802 14.168 1.898 1.00 97.69 163 TYR A N 1
ATOM 1239 C CA . TYR A 1 163 ? -6.277 13.950 3.252 1.00 97.69 163 TYR A CA 1
ATOM 1240 C C . TYR A 1 163 ? -7.773 14.285 3.300 1.00 97.69 163 TYR A C 1
ATOM 1242 O O . TYR A 1 163 ? -8.164 15.371 2.869 1.00 97.69 163 TYR A O 1
ATOM 1250 N N . ASP A 1 164 ? -8.598 13.365 3.798 1.00 97.50 164 ASP A N 1
ATOM 1251 C CA . ASP A 1 164 ? -10.039 13.569 3.962 1.00 97.50 164 ASP A CA 1
ATOM 1252 C C . ASP A 1 164 ? -10.440 13.356 5.429 1.00 97.50 164 ASP A C 1
ATOM 1254 O O . ASP A 1 164 ? -10.574 12.211 5.855 1.00 97.50 164 ASP A O 1
ATOM 1258 N N . PRO A 1 165 ? -10.680 14.422 6.214 1.00 96.06 165 PRO A N 1
ATOM 1259 C CA . PRO A 1 165 ? -11.011 14.294 7.633 1.00 96.06 165 PRO A CA 1
ATOM 1260 C C . PRO A 1 165 ? -12.357 13.598 7.895 1.00 96.06 165 PRO A C 1
ATOM 1262 O O . PRO A 1 165 ? -12.650 13.277 9.043 1.00 96.06 165 PRO A O 1
ATOM 1265 N N . LYS A 1 166 ? -13.190 13.392 6.864 1.00 97.00 166 LYS A N 1
ATOM 1266 C CA . LYS A 1 166 ? -14.460 12.657 6.966 1.00 97.00 166 LYS A CA 1
ATOM 1267 C C . LYS A 1 166 ? -14.310 11.165 6.672 1.00 97.00 166 LYS A C 1
ATOM 1269 O O . LYS A 1 166 ? -15.276 10.428 6.832 1.00 97.00 166 LYS A O 1
ATOM 1274 N N . LEU A 1 167 ? -13.145 10.720 6.201 1.00 97.88 167 LEU A N 1
ATOM 1275 C CA . LEU A 1 167 ? -12.854 9.300 6.047 1.00 97.88 167 LEU A CA 1
ATOM 1276 C C . LEU A 1 167 ? -12.664 8.698 7.442 1.00 97.88 167 LEU A C 1
ATOM 1278 O O . LEU A 1 167 ? -11.734 9.084 8.142 1.00 97.88 167 LEU A O 1
ATOM 1282 N N . ASP A 1 168 ? -13.514 7.765 7.845 1.00 98.12 168 ASP A N 1
ATOM 1283 C CA . ASP A 1 168 ? -13.417 7.089 9.140 1.00 98.12 168 ASP A CA 1
ATOM 1284 C C . ASP A 1 168 ? -13.576 5.566 8.999 1.00 98.12 168 ASP A C 1
ATOM 1286 O O . ASP A 1 168 ? -13.657 5.042 7.887 1.00 98.12 168 ASP A O 1
ATOM 1290 N N . ALA A 1 169 ? -13.598 4.836 10.116 1.00 97.94 169 ALA A N 1
ATOM 1291 C CA . ALA A 1 169 ? -13.705 3.377 10.112 1.00 97.94 169 ALA A CA 1
ATOM 1292 C C . ALA A 1 169 ? -14.980 2.840 9.426 1.00 97.94 169 ALA A C 1
ATOM 1294 O O . ALA A 1 169 ? -14.968 1.700 8.959 1.00 97.94 169 ALA A O 1
ATOM 1295 N N . SER A 1 170 ? -16.045 3.648 9.309 1.00 98.25 170 SER A N 1
ATOM 1296 C CA . SER A 1 170 ? -17.316 3.262 8.669 1.00 98.25 170 SER A CA 1
ATOM 1297 C C . SER A 1 170 ? -17.218 3.089 7.150 1.00 98.25 170 SER A C 1
ATOM 1299 O O . SER A 1 170 ? -18.170 2.652 6.502 1.00 98.25 170 SER A O 1
ATOM 1301 N N . ILE A 1 171 ? -16.049 3.367 6.561 1.00 98.12 171 ILE A N 1
ATOM 1302 C CA . ILE A 1 171 ? -15.746 3.033 5.161 1.00 98.12 171 ILE A CA 1
ATOM 1303 C C . ILE A 1 171 ? -15.846 1.525 4.886 1.00 98.12 171 ILE A C 1
ATOM 1305 O O . ILE A 1 171 ? -15.979 1.131 3.726 1.00 98.12 171 ILE A O 1
ATOM 1309 N N . LEU A 1 172 ? -15.787 0.701 5.938 1.00 98.00 172 LEU A N 1
ATOM 1310 C CA . LEU A 1 172 ? -16.123 -0.718 5.928 1.00 98.00 172 LEU A CA 1
ATOM 1311 C C . LEU A 1 172 ? -17.331 -0.984 6.852 1.00 98.00 172 LEU A C 1
ATOM 1313 O O . LEU A 1 172 ? -17.384 -0.402 7.935 1.00 98.00 172 LEU A O 1
ATOM 1317 N N . PRO A 1 173 ? -18.259 -1.895 6.491 1.00 96.56 173 PRO A N 1
ATOM 1318 C CA . PRO A 1 173 ? -19.352 -2.323 7.374 1.00 96.56 173 PRO A CA 1
ATOM 1319 C C . PRO A 1 173 ? -18.837 -2.981 8.655 1.00 96.56 173 PRO A C 1
ATOM 1321 O O . PRO A 1 173 ? -17.803 -3.634 8.607 1.00 96.56 173 PRO A O 1
ATOM 1324 N N . ASP A 1 174 ? -19.569 -2.915 9.768 1.00 94.12 174 ASP A N 1
ATOM 1325 C CA . ASP A 1 174 ? -19.129 -3.481 11.059 1.00 94.12 174 ASP A CA 1
ATOM 1326 C C . ASP A 1 174 ? -18.697 -4.953 10.980 1.00 94.12 174 ASP A C 1
ATOM 1328 O O . ASP A 1 174 ? -17.717 -5.335 11.610 1.00 94.12 174 ASP A O 1
ATOM 1332 N N . ILE A 1 175 ? -19.361 -5.757 10.147 1.00 93.56 175 ILE A N 1
ATOM 1333 C CA . ILE A 1 175 ? -18.980 -7.142 9.850 1.00 93.56 175 ILE A CA 1
ATOM 1334 C C . ILE A 1 175 ? -18.557 -7.215 8.386 1.00 93.56 175 ILE A C 1
ATOM 1336 O O . ILE A 1 175 ? -19.340 -6.872 7.498 1.00 93.56 175 ILE A O 1
ATOM 1340 N N . ILE A 1 176 ? -17.330 -7.672 8.138 1.00 94.12 176 ILE A N 1
ATOM 1341 C CA . ILE A 1 176 ? -16.794 -7.822 6.776 1.00 94.12 176 ILE A CA 1
ATOM 1342 C C . ILE A 1 176 ? -16.632 -9.288 6.363 1.00 94.12 176 ILE A C 1
ATOM 1344 O O . ILE A 1 176 ? -16.755 -9.604 5.180 1.00 94.12 176 ILE A O 1
ATOM 1348 N N . ILE A 1 177 ? -16.397 -10.189 7.319 1.00 88.56 177 ILE A N 1
ATOM 1349 C CA . ILE A 1 177 ? -16.334 -11.635 7.084 1.00 88.56 177 ILE A CA 1
ATOM 1350 C C . ILE A 1 177 ? -17.714 -12.196 6.689 1.00 88.56 177 ILE A C 1
ATOM 1352 O O . ILE A 1 177 ? -18.727 -11.840 7.289 1.00 88.56 177 ILE A O 1
ATOM 1356 N N . ASN A 1 178 ? -17.740 -13.108 5.706 1.00 76.75 178 ASN A N 1
ATOM 1357 C CA . ASN A 1 178 ? -18.935 -13.709 5.066 1.00 76.75 178 ASN A CA 1
ATOM 1358 C C . ASN A 1 178 ? -19.654 -12.849 4.010 1.00 76.75 178 ASN A C 1
ATOM 1360 O O . ASN A 1 178 ? -20.880 -12.898 3.891 1.00 76.75 178 ASN A O 1
ATOM 1364 N N . ARG A 1 179 ? -18.886 -12.067 3.252 1.00 63.62 179 ARG A N 1
ATOM 1365 C CA . ARG A 1 179 ? -19.372 -11.344 2.075 1.00 63.62 179 ARG A CA 1
ATOM 1366 C C . ARG A 1 179 ? -19.718 -12.267 0.902 1.00 63.62 179 ARG A C 1
ATOM 1368 O O . ARG A 1 179 ? -19.057 -13.320 0.770 1.00 63.62 179 ARG A O 1
#

pLDDT: mean 96.45, std 4.34, range [63.62, 98.94]

Secondary structure (DSSP, 8-state):
-BSSS-EEES-EEEPPTTT---S-SEEEEEEE-BTTB-EEEES-EEE-----SS-EEEEEEEEEEEEEEEES-EEES-SSEEEEE-S-EEEEEES-EEEE---TT--EEEEE--TTHHHH---EEEEEES-EEEE--TTS--SS-EEE-GGG--EESGGG-EE-TT--GGGS-S--TT-

Sequence (179 aa):
VTGSDNSVSYNVVENVFGESSPEDIINIYQSHGIKQSPIVIKSNWLRGGGPSLSGGGILLGDLGGSYQIAEDNILVDPGQYGIGIGGGNNMTLRNNKVYAKQQYFTNVAISICNWSEKQSGPSHSITVENNTVNYTNREGISVKSWWIYENMEPVTGIETNKYDPKLDASILPDIIINR

Solvent-accessible surface area (backbone atoms only — not comparable to full-atom values): 8759 Å² total; per-residue (Å²): 88,76,52,71,82,42,70,59,57,68,46,73,46,79,39,49,79,93,80,37,61,44,50,47,74,42,68,40,54,55,24,33,28,37,95,96,29,38,30,37,37,31,48,29,41,39,30,37,36,12,78,30,83,87,16,17,24,40,37,38,14,36,67,9,31,26,22,36,37,41,33,53,28,42,35,31,40,18,25,14,28,32,38,37,37,28,33,18,32,47,36,35,42,31,51,28,39,33,27,30,67,65,36,92,46,20,56,35,30,31,42,34,41,46,91,36,32,95,80,46,42,80,32,43,63,36,36,38,26,51,29,39,32,28,26,19,11,51,89,66,53,64,63,75,39,61,50,76,40,79,71,38,58,71,62,42,50,54,86,56,40,41,68,37,92,84,54,49,73,77,83,48,65,98,73,62,84,90,118

Nearest PDB structures (foldseek):
  5zkw-assembly1_A  TM=5.374E-01  e=7.576E-01  Pseudarthrobacter chlorophenolicus A6
  5zl5-assembly1_D  TM=5.299E-01  e=2.974E+00  Pseudarthrobacter chlorophenolicus A6
  5zkw-assembly1_B  TM=4.460E-01  e=1.667E+00  Pseudarthrobacter chlorophenolicus A6
  5zl4-assembly1_A  TM=3.213E-01  e=1.039E+00  Pseudarthrobacter chlorophenolicus A6

Foldseek 3Di:
DEDADAEDEDEEEEDDPPRDADQEQEEDEAEEYDPVGAYEYYAYEEEDHDPHLNGFYEEAQHLEYERYEYEHYEYEHTYQEYYEYQAYENYEYEHYEYEYDADQRHAAHYEYYHPNCVRHNQYDHAEYAQYEYFTQYNVRDTDLRYDHDPSHPPYPHSVRYDYDNPRHPPVDPPDDPPD